Protein AF-A0A662UKN8-F1 (afdb_monomer)

Sequence (247 aa):
MITLLTDTYYLLRLPEFFEKLEKKIISRGYSPRNIELVITESQLMKIEQVFIVNIRKILERVNQRLQMSREKIKITELIKILKDEALTIFLIALHIYLGVSADEILRIISKDKKKSRKKISRQDLKTLAGNLQRNLGEVLYKKESDRIGSTRLRAKIRRFLEDLLKRKEIILSVRRVDVRDEEVKKLSSKFWKERCKKECNKRPDSEDIKLALQFSRIMVQSKKIEILIQEREKECLTCIITYCKTF

Solvent-accessible surface area (backbone atoms only — not comparable to full-atom values): 13934 Å² total; per-residue (Å²): 114,35,41,34,39,54,46,61,67,40,73,38,19,48,53,59,34,53,54,50,48,47,58,62,34,54,76,70,71,50,60,47,73,40,32,34,41,42,42,41,55,67,45,47,51,48,54,44,51,52,38,68,70,43,47,64,61,51,50,52,57,52,49,56,54,49,64,78,35,96,58,66,46,41,51,73,60,59,46,77,72,38,55,58,50,61,34,36,46,48,52,52,47,40,32,76,65,67,66,48,50,48,70,57,54,46,42,63,53,43,90,54,83,77,63,66,85,56,55,51,40,73,66,55,50,52,50,38,51,52,51,43,54,66,63,58,68,69,65,80,78,70,93,71,81,99,66,92,70,82,46,76,66,43,53,50,53,50,49,52,52,40,51,47,32,47,77,57,40,27,42,71,42,79,39,85,76,93,69,58,70,68,59,42,53,54,47,34,55,47,45,24,73,78,42,22,55,81,67,38,68,39,76,52,51,72,58,44,46,54,49,34,53,45,51,46,57,50,51,78,75,44,98,42,75,48,80,51,61,76,93,47,89,60,36,38,50,54,53,48,40,55,57,55,72,78,110

Foldseek 3Di:
DAEEEEALVCLLQVLVVVVVCCVPAVVVVHQLLPYEYEDEPVSLVVLVVLLLVCVVVLLVVVLVVLVVPVDFAFLLVSLVVDDRNSNSSVLLLCCLQVVDALVLVVCSSPPDPPGRPDTHHPVNSVSSVVSCCVQSVPPDPDPDDDDPDQDPSSVSSVVSVQRNSVVSSYHYHYDYQDDDVVNLVVVLVVLCVPWLCPFAVDRDDSVLSSSLVVLLVVVVVDPHYDYHYPPDSRDSSVRSNVVSVVD

Mean predicted aligned error: 8.94 Å

Radius of gyration: 19.36 Å; Cα contacts (8 Å, |Δi|>4): 298; chains: 1; bounding box: 48×40×54 Å

Structure (mmCIF, N/CA/C/O backbone):
data_AF-A0A662UKN8-F1
#
_entry.id   AF-A0A662UKN8-F1
#
loop_
_atom_site.group_PDB
_atom_site.id
_atom_site.type_symbol
_atom_site.label_atom_id
_atom_site.label_alt_id
_atom_site.label_comp_id
_atom_site.label_asym_id
_atom_site.label_entity_id
_atom_site.label_seq_id
_atom_site.pdbx_PDB_ins_code
_atom_site.Cartn_x
_atom_site.Cartn_y
_atom_site.Cartn_z
_atom_site.occupancy
_atom_site.B_iso_or_equiv
_atom_site.auth_seq_id
_atom_site.auth_comp_id
_atom_site.auth_asym_id
_atom_site.auth_atom_id
_atom_site.pdbx_PDB_model_num
ATOM 1 N N . MET A 1 1 ? -6.639 1.015 -22.046 1.00 79.75 1 MET A N 1
ATOM 2 C CA . MET A 1 1 ? -6.257 0.785 -20.640 1.00 79.75 1 MET A CA 1
ATOM 3 C C . MET A 1 1 ? -4.872 1.370 -20.408 1.00 79.75 1 MET A C 1
ATOM 5 O O . MET A 1 1 ? -4.070 1.348 -21.336 1.00 79.75 1 MET A O 1
ATOM 9 N N . ILE A 1 2 ? -4.629 1.950 -19.240 1.00 85.31 2 ILE A N 1
ATOM 10 C CA . ILE A 1 2 ? -3.343 2.505 -18.809 1.00 85.31 2 ILE A CA 1
ATOM 11 C C . ILE A 1 2 ? -2.871 1.654 -17.654 1.00 85.31 2 ILE A C 1
ATOM 13 O O . ILE A 1 2 ? -3.626 1.428 -16.708 1.00 85.31 2 ILE A O 1
ATOM 17 N N . THR A 1 3 ? -1.632 1.198 -17.737 1.00 86.25 3 THR A N 1
ATOM 18 C CA . THR A 1 3 ? -1.033 0.432 -16.654 1.00 86.25 3 THR A CA 1
ATOM 19 C C . THR A 1 3 ? -0.309 1.390 -15.725 1.00 86.25 3 THR A C 1
ATOM 21 O O . THR A 1 3 ? 0.588 2.124 -16.138 1.00 86.25 3 THR A O 1
ATOM 24 N N . LEU A 1 4 ? -0.718 1.398 -14.467 1.00 86.62 4 LEU A N 1
ATOM 25 C CA . LEU A 1 4 ? -0.112 2.175 -13.409 1.00 86.62 4 LEU A CA 1
ATOM 26 C C . LEU A 1 4 ? 0.770 1.255 -12.574 1.00 86.62 4 LEU A C 1
ATOM 28 O O . LEU A 1 4 ? 0.304 0.262 -12.020 1.00 86.62 4 LEU A O 1
ATOM 32 N N . LEU A 1 5 ? 2.044 1.596 -12.476 1.00 84.94 5 LEU A N 1
ATOM 33 C CA . LEU A 1 5 ? 3.011 0.875 -11.660 1.00 84.94 5 LEU A CA 1
ATOM 34 C C . LEU A 1 5 ? 3.300 1.695 -10.413 1.00 84.94 5 LEU A C 1
ATOM 36 O O . LEU A 1 5 ? 3.501 2.903 -10.519 1.00 84.94 5 LEU A O 1
ATOM 40 N N . THR A 1 6 ? 3.319 1.069 -9.238 1.00 84.44 6 THR A N 1
ATOM 41 C CA . THR A 1 6 ? 3.610 1.779 -7.988 1.00 84.44 6 THR A CA 1
ATOM 42 C C . THR A 1 6 ? 4.587 1.020 -7.111 1.00 84.44 6 THR A C 1
ATOM 44 O O . THR A 1 6 ? 4.626 -0.206 -7.165 1.00 84.44 6 THR A O 1
ATOM 47 N N . ASP A 1 7 ? 5.389 1.734 -6.324 1.00 82.69 7 ASP A N 1
ATOM 48 C CA . ASP A 1 7 ? 6.246 1.129 -5.307 1.00 82.69 7 ASP A CA 1
ATOM 49 C C . ASP A 1 7 ? 5.473 0.790 -4.019 1.00 82.69 7 ASP A C 1
ATOM 51 O O . ASP A 1 7 ? 4.312 1.153 -3.815 1.00 82.69 7 ASP A O 1
ATOM 55 N N . THR A 1 8 ? 6.127 0.054 -3.118 1.00 84.00 8 THR A N 1
ATOM 56 C CA . THR A 1 8 ? 5.531 -0.312 -1.825 1.00 84.00 8 THR A CA 1
ATOM 57 C C . THR A 1 8 ? 5.304 0.910 -0.922 1.00 84.00 8 THR A C 1
ATOM 59 O O . THR A 1 8 ? 4.450 0.869 -0.036 1.00 84.00 8 THR A O 1
ATOM 62 N N . TYR A 1 9 ? 6.035 2.008 -1.142 1.00 84.81 9 TYR A N 1
ATOM 63 C CA . TYR A 1 9 ? 5.958 3.213 -0.319 1.00 84.81 9 TYR A CA 1
ATOM 64 C C . TYR A 1 9 ? 4.567 3.850 -0.373 1.00 84.81 9 TYR A C 1
ATOM 66 O O . TYR A 1 9 ? 3.967 4.087 0.680 1.00 84.81 9 TYR A O 1
ATOM 74 N N . TYR A 1 10 ? 4.008 4.066 -1.568 1.00 86.56 10 TYR A N 1
ATOM 75 C CA . TYR A 1 10 ? 2.665 4.649 -1.669 1.00 86.56 10 TYR A CA 1
ATOM 76 C C . TYR A 1 10 ? 1.565 3.695 -1.216 1.00 86.56 10 TYR A C 1
ATOM 78 O O . TYR A 1 10 ? 0.591 4.137 -0.609 1.00 86.56 10 TYR A O 1
ATOM 86 N N . LEU A 1 11 ? 1.722 2.387 -1.427 1.00 87.94 11 LEU A N 1
ATOM 87 C CA . LEU A 1 11 ? 0.756 1.403 -0.921 1.00 87.94 11 LEU A CA 1
ATOM 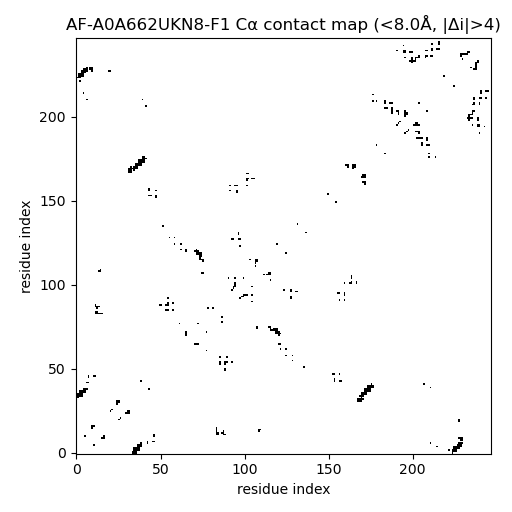88 C C . LEU A 1 11 ? 0.685 1.399 0.612 1.00 87.94 11 LEU A C 1
ATOM 90 O O . LEU A 1 11 ? -0.371 1.129 1.180 1.00 87.94 11 LEU A O 1
ATOM 94 N N . LEU A 1 12 ? 1.787 1.746 1.281 1.00 89.50 12 LEU A N 1
ATOM 95 C CA . LEU A 1 12 ? 1.840 1.965 2.727 1.00 89.50 12 LEU A CA 1
ATOM 96 C C . LEU A 1 12 ? 1.367 3.366 3.144 1.00 89.50 12 LEU A C 1
ATOM 98 O O . LEU A 1 12 ? 1.213 3.628 4.333 1.00 89.50 12 LEU A O 1
ATOM 102 N N . ARG A 1 13 ? 1.107 4.275 2.203 1.00 88.88 13 ARG A N 1
ATOM 103 C CA . ARG A 1 13 ? 0.693 5.665 2.442 1.00 88.88 13 ARG A CA 1
ATOM 104 C C . ARG A 1 13 ? -0.499 6.015 1.564 1.00 88.88 13 ARG A C 1
ATOM 106 O O . ARG A 1 13 ? -0.434 6.911 0.726 1.00 88.88 13 ARG A O 1
ATOM 113 N N . LEU A 1 14 ? -1.611 5.315 1.779 1.00 88.06 14 LEU A N 1
ATOM 114 C CA . LEU A 1 14 ? -2.801 5.430 0.933 1.00 88.06 14 LEU A CA 1
ATOM 115 C C . LEU A 1 14 ? -3.298 6.870 0.701 1.00 88.06 14 LEU A C 1
ATOM 117 O O . LEU A 1 14 ? -3.657 7.167 -0.436 1.00 88.06 14 LEU A O 1
ATOM 121 N N . PRO A 1 15 ? -3.311 7.790 1.690 1.00 85.75 15 PRO A N 1
ATOM 122 C CA . PRO A 1 15 ? -3.700 9.175 1.420 1.00 85.75 15 PRO A CA 1
ATOM 123 C C . PRO A 1 15 ? -2.812 9.846 0.363 1.00 85.75 15 PRO A C 1
ATOM 125 O O . PRO A 1 15 ? -3.317 10.500 -0.547 1.00 85.75 15 PRO A O 1
ATOM 128 N N . GLU A 1 16 ? -1.496 9.643 0.454 1.00 86.81 16 GLU A N 1
ATOM 129 C CA . GLU A 1 16 ? -0.522 10.178 -0.500 1.00 86.81 16 GLU A CA 1
ATOM 130 C C . GLU A 1 16 ? -0.651 9.494 -1.864 1.00 86.81 16 GLU A C 1
ATOM 132 O O . GLU A 1 16 ? -0.631 10.166 -2.896 1.00 86.81 16 GLU A O 1
ATOM 137 N N . PHE A 1 17 ? -0.857 8.173 -1.872 1.00 89.12 17 PHE A N 1
ATOM 138 C CA . PHE A 1 17 ? -1.143 7.410 -3.085 1.00 89.12 17 PHE A CA 1
ATOM 139 C C . PHE A 1 17 ? -2.336 7.991 -3.846 1.00 89.12 17 PHE A C 1
ATOM 141 O O . PHE A 1 17 ? -2.199 8.321 -5.021 1.00 89.12 17 PHE A O 1
ATOM 148 N N . PHE A 1 18 ? -3.489 8.154 -3.187 1.00 87.00 18 PHE A N 1
ATOM 149 C CA . PHE A 1 18 ? -4.694 8.669 -3.839 1.00 87.00 18 PHE A CA 1
ATOM 150 C C . PHE A 1 18 ? -4.529 10.124 -4.284 1.00 87.00 18 PHE A C 1
ATOM 152 O O . PHE A 1 18 ? -4.969 10.465 -5.378 1.00 87.00 18 PHE A O 1
ATOM 159 N N . GLU A 1 19 ? -3.835 10.961 -3.509 1.00 86.31 19 GLU A N 1
ATOM 160 C CA . GLU A 1 19 ? -3.538 12.336 -3.927 1.00 86.31 19 GLU A CA 1
ATOM 161 C C . GLU A 1 19 ? -2.667 12.366 -5.197 1.00 86.31 19 GLU A C 1
ATOM 163 O O . GLU A 1 19 ? -2.952 13.116 -6.135 1.00 86.31 19 GLU A O 1
ATOM 168 N N . LYS A 1 20 ? -1.621 11.533 -5.270 1.00 86.06 20 LYS A N 1
ATOM 169 C CA . LYS A 1 20 ? -0.767 11.446 -6.465 1.00 86.06 20 LYS A CA 1
ATOM 170 C C . LYS A 1 20 ? -1.474 10.818 -7.655 1.00 86.06 20 LYS A 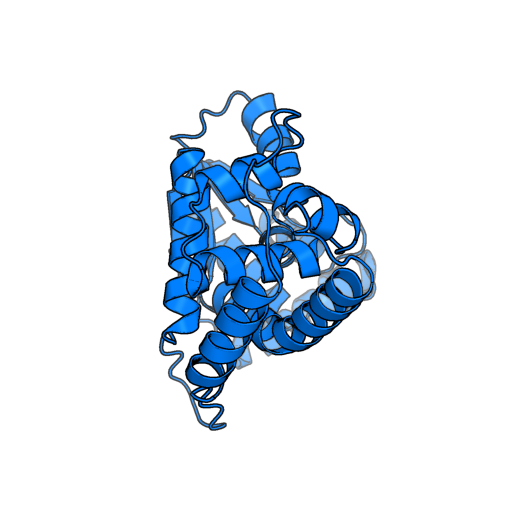C 1
ATOM 172 O O . LYS A 1 20 ? -1.271 11.266 -8.782 1.00 86.06 20 LYS A O 1
ATOM 177 N N . LEU A 1 21 ? -2.291 9.803 -7.410 1.00 85.44 21 LEU A N 1
ATOM 178 C CA . LEU A 1 21 ? -3.123 9.153 -8.410 1.00 85.44 21 LEU A CA 1
ATOM 179 C C . LEU A 1 21 ? -4.050 10.174 -9.072 1.00 85.44 21 LEU A C 1
ATOM 181 O O . LEU A 1 21 ? -4.018 10.326 -10.291 1.00 85.44 21 LEU A O 1
ATOM 185 N N . GLU A 1 22 ? -4.803 10.932 -8.271 1.00 82.12 22 GLU A N 1
ATOM 186 C CA . GLU A 1 22 ? -5.697 11.987 -8.757 1.00 82.12 22 GLU A CA 1
ATOM 187 C C . GLU A 1 22 ? -4.910 13.045 -9.545 1.00 82.12 22 GLU A C 1
ATOM 189 O O . GLU A 1 22 ? -5.264 13.353 -10.685 1.00 82.12 22 GLU A O 1
ATOM 194 N N . LYS A 1 23 ? -3.770 13.514 -9.016 1.00 82.12 23 LYS A N 1
ATOM 195 C CA . LYS A 1 23 ? -2.913 14.481 -9.718 1.00 82.12 23 LYS A CA 1
ATOM 196 C C . LYS A 1 23 ? -2.351 13.965 -11.037 1.00 82.12 23 LYS A C 1
ATOM 198 O O . LYS A 1 23 ? -2.313 14.746 -11.977 1.00 82.12 23 LYS A O 1
ATOM 203 N N . LYS A 1 24 ? -1.889 12.715 -11.149 1.00 77.44 24 LYS A N 1
ATOM 204 C CA . LYS A 1 24 ? -1.276 12.213 -12.399 1.00 77.44 24 LYS A CA 1
ATOM 205 C C . LYS A 1 24 ? -2.295 11.798 -13.449 1.00 77.44 24 LYS A C 1
ATOM 207 O O . LYS A 1 24 ? -2.011 11.909 -14.635 1.00 77.44 24 LYS A O 1
ATOM 212 N N . ILE A 1 25 ? -3.446 11.290 -13.033 1.00 74.00 25 ILE A N 1
ATOM 213 C CA . ILE A 1 25 ? -4.374 10.611 -13.938 1.00 74.00 25 ILE A CA 1
ATOM 214 C C . ILE A 1 25 ? -5.527 11.522 -14.333 1.00 74.00 25 ILE A C 1
ATOM 216 O O . ILE A 1 25 ? -5.828 11.636 -15.521 1.00 74.00 25 ILE A O 1
ATOM 220 N N . ILE A 1 26 ? -6.138 12.208 -13.363 1.00 66.38 26 ILE A N 1
ATOM 221 C CA . ILE A 1 26 ? -7.286 13.080 -13.631 1.00 66.38 26 ILE A CA 1
ATOM 222 C C . ILE A 1 26 ? -6.824 14.330 -14.382 1.00 66.38 26 ILE A C 1
ATOM 224 O O . ILE A 1 26 ? -7.460 14.719 -15.356 1.00 66.38 26 ILE A O 1
ATOM 228 N N . SER A 1 27 ? -5.671 14.906 -14.018 1.00 69.56 27 SER A N 1
ATOM 229 C CA . SER A 1 27 ? -5.114 16.062 -14.747 1.00 69.56 27 SER A CA 1
ATOM 230 C C . SER A 1 27 ? -4.748 15.749 -16.203 1.00 69.56 27 SER A C 1
ATOM 232 O O . SER A 1 27 ? -4.750 16.645 -17.040 1.00 69.56 27 SER A O 1
ATOM 234 N N . ARG A 1 28 ? -4.466 14.477 -16.518 1.00 73.94 28 ARG A N 1
ATOM 235 C CA . ARG A 1 28 ? -4.157 13.996 -17.873 1.00 73.94 28 ARG A CA 1
ATOM 236 C C . ARG A 1 28 ? -5.398 13.529 -18.646 1.00 73.94 28 ARG A C 1
ATOM 238 O O . ARG A 1 28 ? -5.260 13.010 -19.749 1.00 73.94 28 ARG A O 1
ATOM 245 N N . GLY A 1 29 ? -6.599 13.698 -18.083 1.00 77.69 29 GLY A N 1
ATOM 246 C CA . GLY A 1 29 ? -7.870 13.361 -18.734 1.00 77.69 29 GLY A CA 1
ATOM 247 C C . GLY A 1 29 ? -8.169 11.861 -18.807 1.00 77.69 29 GLY A C 1
ATOM 248 O O . GLY A 1 29 ? -9.037 11.434 -19.570 1.00 77.69 29 GLY A O 1
ATOM 249 N N . TYR A 1 30 ? -7.463 11.033 -18.036 1.00 82.25 30 TYR A N 1
ATOM 250 C CA . TYR A 1 30 ? -7.694 9.596 -18.031 1.00 82.25 30 TYR A CA 1
ATOM 251 C C . TYR A 1 30 ? -8.870 9.223 -17.127 1.00 82.25 30 TYR A C 1
ATOM 253 O O . TYR A 1 30 ? -8.953 9.628 -15.970 1.00 82.25 30 TYR A O 1
ATOM 261 N N . SER A 1 31 ? -9.780 8.405 -17.656 1.00 83.94 31 SER A N 1
ATOM 262 C CA . SER A 1 31 ? -10.923 7.893 -16.898 1.00 83.94 31 SER A CA 1
ATOM 263 C C . SER A 1 31 ? -10.485 6.787 -15.920 1.00 83.94 31 SER A C 1
ATOM 265 O O . SER A 1 31 ? -9.785 5.869 -16.361 1.00 83.94 31 SER A O 1
ATOM 267 N N . PRO A 1 32 ? -10.915 6.815 -14.640 1.00 83.19 32 PRO A N 1
ATOM 268 C CA . PRO A 1 32 ? -10.509 5.835 -13.633 1.00 83.19 32 PRO A CA 1
ATOM 269 C C . PRO A 1 32 ? -10.725 4.367 -14.014 1.00 83.19 32 PRO A C 1
ATOM 271 O O . PRO A 1 32 ? -9.810 3.557 -13.880 1.00 83.19 32 PRO A O 1
ATOM 274 N N . ARG A 1 33 ? -11.871 4.064 -14.640 1.00 86.94 33 ARG A N 1
ATOM 275 C CA . ARG A 1 33 ? -12.222 2.740 -15.195 1.00 86.94 33 ARG A CA 1
ATOM 276 C C . ARG A 1 33 ? -11.232 2.164 -16.210 1.00 86.94 33 ARG A C 1
ATOM 278 O O . ARG A 1 33 ? -11.276 0.978 -16.511 1.00 86.94 33 ARG A O 1
ATOM 285 N N . ASN A 1 34 ? -10.362 3.001 -16.775 1.00 87.38 34 ASN A N 1
ATOM 286 C CA . ASN A 1 34 ? -9.357 2.594 -17.753 1.00 87.38 34 ASN A CA 1
ATOM 287 C C . ASN A 1 34 ? -7.976 2.362 -17.128 1.00 87.38 34 ASN A C 1
ATOM 289 O O . ASN A 1 34 ? -7.013 2.210 -17.883 1.00 87.38 34 ASN A O 1
ATOM 293 N N . ILE A 1 35 ? -7.858 2.360 -15.799 1.00 88.62 35 ILE A N 1
ATOM 294 C CA . ILE A 1 35 ? -6.590 2.211 -15.084 1.00 88.62 35 ILE A CA 1
ATOM 295 C C . ILE A 1 35 ? -6.497 0.811 -14.494 1.00 88.62 35 ILE A C 1
ATOM 297 O O . ILE A 1 35 ? -7.367 0.366 -13.746 1.00 88.62 35 ILE A O 1
ATOM 301 N N . GLU A 1 36 ? -5.380 0.157 -14.779 1.00 90.25 36 GLU A N 1
ATOM 302 C CA . GLU A 1 36 ? -4.945 -1.059 -14.109 1.00 90.25 36 GLU A CA 1
ATOM 303 C C . GLU A 1 36 ? -3.750 -0.709 -13.221 1.00 90.25 36 GLU A C 1
ATOM 305 O O . GLU A 1 36 ? -2.667 -0.421 -13.730 1.00 90.25 36 GLU A O 1
ATOM 310 N N . LEU A 1 37 ? -3.923 -0.728 -11.900 1.00 90.69 37 LEU A N 1
ATOM 311 C CA . LEU A 1 37 ? -2.801 -0.703 -10.971 1.00 90.69 37 LEU A CA 1
ATOM 312 C C . LEU A 1 37 ? -2.182 -2.098 -10.906 1.00 90.69 37 LEU A C 1
ATOM 314 O O . LEU A 1 37 ? -2.834 -3.050 -10.479 1.00 90.69 37 LEU A O 1
ATOM 318 N N . VAL A 1 38 ? -0.910 -2.213 -11.275 1.00 87.31 38 VAL A N 1
ATOM 319 C CA . VAL A 1 38 ? -0.163 -3.467 -11.185 1.00 87.31 38 VAL A CA 1
ATOM 320 C C . VAL A 1 38 ? 0.827 -3.409 -10.026 1.00 87.31 38 VAL A C 1
ATOM 322 O O . VAL A 1 38 ? 1.642 -2.491 -9.942 1.00 87.31 38 VAL A O 1
ATOM 325 N N . ILE A 1 39 ? 0.775 -4.424 -9.161 1.00 86.44 39 ILE A N 1
ATOM 326 C CA . ILE A 1 39 ? 1.714 -4.638 -8.048 1.00 86.44 39 ILE A CA 1
ATOM 327 C C . ILE A 1 39 ? 2.264 -6.069 -8.086 1.00 86.44 39 ILE A C 1
ATOM 329 O O . ILE A 1 39 ? 1.723 -6.932 -8.785 1.00 86.44 39 ILE A O 1
ATOM 333 N N . THR A 1 40 ? 3.314 -6.358 -7.320 1.00 81.81 40 THR A N 1
ATOM 334 C CA . THR A 1 40 ? 3.832 -7.726 -7.165 1.00 81.81 40 THR A CA 1
ATOM 335 C C . THR A 1 40 ? 3.319 -8.446 -5.929 1.00 81.81 40 THR A C 1
ATOM 337 O O . THR A 1 40 ? 2.969 -7.845 -4.911 1.00 81.81 40 THR A O 1
ATOM 340 N N . GLU A 1 41 ? 3.423 -9.774 -5.969 1.00 80.12 41 GLU A N 1
ATOM 341 C CA . GLU A 1 41 ? 3.357 -10.610 -4.764 1.00 80.12 41 GLU A CA 1
ATOM 342 C C . GLU A 1 41 ? 4.416 -10.223 -3.710 1.00 80.12 41 GLU A C 1
ATOM 344 O O . GLU A 1 41 ? 4.137 -10.273 -2.512 1.00 80.12 41 GLU A O 1
ATOM 349 N N . SER A 1 42 ? 5.617 -9.787 -4.118 1.00 78.25 42 SER A N 1
ATOM 350 C CA . SER A 1 42 ? 6.657 -9.355 -3.171 1.00 78.25 42 SER A CA 1
ATOM 351 C C . SER A 1 42 ? 6.300 -8.048 -2.454 1.00 78.25 42 SER A C 1
ATOM 353 O O . SER A 1 42 ? 6.584 -7.917 -1.265 1.00 78.25 42 SER A O 1
ATOM 355 N N . GLN A 1 43 ? 5.620 -7.116 -3.126 1.00 84.56 43 GLN A N 1
ATOM 356 C CA . GLN A 1 43 ? 5.109 -5.887 -2.516 1.00 84.56 43 GLN A CA 1
ATOM 357 C C . GLN A 1 43 ? 4.014 -6.204 -1.499 1.00 84.56 43 GLN A C 1
ATOM 359 O O . GLN A 1 43 ? 4.046 -5.680 -0.387 1.00 84.56 43 GLN A O 1
ATOM 364 N N . LEU A 1 44 ? 3.091 -7.120 -1.822 1.00 87.44 44 LEU A N 1
ATOM 365 C CA . LEU A 1 44 ? 2.088 -7.591 -0.860 1.00 87.44 44 LEU A CA 1
ATOM 366 C C . LEU A 1 44 ? 2.726 -8.254 0.364 1.00 87.44 44 LEU A C 1
ATOM 368 O O . LEU A 1 44 ? 2.298 -8.000 1.490 1.00 87.44 44 LEU A O 1
ATOM 372 N N . MET A 1 45 ? 3.759 -9.073 0.160 1.00 83.50 45 MET A N 1
ATOM 373 C CA . MET A 1 45 ? 4.510 -9.693 1.252 1.00 83.50 45 MET A CA 1
ATOM 374 C C . MET A 1 45 ? 5.194 -8.645 2.140 1.00 83.50 45 MET A C 1
ATOM 376 O O . MET A 1 45 ? 5.174 -8.771 3.363 1.00 83.50 45 MET A O 1
ATOM 380 N N . LYS A 1 46 ? 5.751 -7.578 1.562 1.00 84.56 46 LYS A N 1
ATOM 381 C CA . LYS A 1 46 ? 6.338 -6.483 2.345 1.00 84.56 46 LYS A CA 1
ATOM 382 C C . LYS A 1 46 ? 5.286 -5.701 3.125 1.00 84.56 46 LYS A C 1
ATOM 384 O O . LYS A 1 46 ? 5.503 -5.417 4.300 1.00 84.56 46 LYS A O 1
ATOM 389 N N . ILE A 1 47 ? 4.136 -5.395 2.522 1.00 89.38 47 ILE A N 1
ATOM 390 C CA . ILE A 1 47 ? 3.019 -4.747 3.231 1.00 89.38 47 ILE A CA 1
ATOM 391 C C . ILE A 1 47 ? 2.569 -5.616 4.410 1.00 89.38 47 ILE A C 1
ATOM 393 O O . ILE A 1 47 ? 2.372 -5.107 5.511 1.00 89.38 47 ILE A O 1
ATOM 397 N N . GLU A 1 48 ? 2.461 -6.928 4.204 1.00 88.62 48 GLU A N 1
ATOM 398 C CA . GLU A 1 48 ? 2.169 -7.893 5.262 1.00 88.62 48 GLU A CA 1
ATOM 399 C C . GLU A 1 48 ? 3.219 -7.858 6.386 1.00 88.62 48 GLU A C 1
ATOM 401 O O . GLU A 1 48 ? 2.856 -7.763 7.558 1.00 88.62 48 GLU A O 1
ATOM 406 N N . GLN A 1 49 ? 4.512 -7.889 6.059 1.00 85.44 49 GLN A N 1
ATOM 407 C CA . GLN A 1 49 ? 5.592 -7.813 7.050 1.00 85.44 49 GLN A CA 1
ATOM 408 C C . GLN A 1 49 ? 5.524 -6.520 7.871 1.00 85.44 49 GLN A C 1
ATOM 410 O O . GLN A 1 49 ? 5.557 -6.563 9.103 1.00 85.44 49 GLN A O 1
ATOM 415 N N . VAL A 1 50 ? 5.368 -5.375 7.200 1.00 87.88 50 VAL A N 1
ATOM 416 C CA . VAL A 1 50 ? 5.227 -4.061 7.845 1.00 87.88 50 VAL A CA 1
ATOM 417 C C . VAL A 1 50 ? 3.991 -4.032 8.744 1.00 87.88 50 VAL A C 1
ATOM 419 O O . VAL A 1 50 ? 4.065 -3.551 9.877 1.00 87.88 50 VAL A O 1
ATOM 422 N N . PHE A 1 51 ? 2.871 -4.601 8.288 1.00 90.31 51 PHE A N 1
ATOM 423 C CA . PHE A 1 51 ? 1.658 -4.737 9.089 1.00 90.31 51 PHE A CA 1
ATOM 424 C C . PHE A 1 51 ? 1.928 -5.506 10.386 1.00 90.31 51 PHE A C 1
ATOM 426 O O . PHE A 1 51 ? 1.629 -4.998 11.467 1.00 90.31 51 PHE A O 1
ATOM 433 N N . ILE A 1 52 ? 2.524 -6.700 10.294 1.00 84.31 52 ILE A N 1
ATOM 434 C CA . ILE A 1 52 ? 2.800 -7.572 11.447 1.00 84.31 52 ILE A CA 1
ATOM 435 C C . ILE A 1 52 ? 3.677 -6.851 12.479 1.00 84.31 52 ILE A C 1
ATOM 437 O O . ILE A 1 52 ? 3.372 -6.873 13.674 1.00 84.31 52 ILE A O 1
ATOM 441 N N . VAL A 1 53 ? 4.743 -6.189 12.020 1.00 84.88 53 VAL A N 1
ATOM 442 C CA . VAL A 1 53 ? 5.718 -5.510 12.889 1.00 84.88 53 VAL A CA 1
ATOM 443 C C . VAL A 1 53 ? 5.108 -4.292 13.585 1.00 84.88 53 VAL A C 1
ATOM 445 O O . VAL A 1 53 ? 5.358 -4.064 14.773 1.00 84.88 53 VAL A O 1
ATOM 448 N N . ASN A 1 54 ? 4.303 -3.503 12.871 1.00 86.31 54 ASN A N 1
ATOM 449 C CA . ASN A 1 54 ? 3.857 -2.202 13.366 1.00 86.31 54 ASN A CA 1
ATOM 450 C C . ASN A 1 54 ? 2.508 -2.239 14.087 1.00 86.31 54 ASN A C 1
ATOM 452 O O . ASN A 1 54 ? 2.283 -1.412 14.974 1.00 86.31 54 ASN A O 1
ATOM 456 N N . ILE A 1 55 ? 1.612 -3.180 13.763 1.00 86.88 55 ILE A N 1
ATOM 457 C CA . ILE A 1 55 ? 0.227 -3.113 14.248 1.00 86.88 55 ILE A CA 1
ATOM 458 C C . ILE A 1 55 ? 0.130 -3.155 15.775 1.00 86.88 55 ILE A C 1
ATOM 460 O O . ILE A 1 55 ? -0.638 -2.388 16.348 1.00 86.88 55 ILE A O 1
ATOM 464 N N . ARG A 1 56 ? 0.962 -3.950 16.464 1.00 82.12 56 ARG A N 1
ATOM 465 C CA . ARG A 1 56 ? 0.964 -4.009 17.940 1.00 82.12 56 ARG A CA 1
ATOM 466 C C . ARG A 1 56 ? 1.307 -2.655 18.572 1.00 82.12 56 ARG A C 1
ATOM 468 O O . ARG A 1 56 ? 0.567 -2.180 19.428 1.00 82.12 56 ARG A O 1
ATOM 475 N N . LYS A 1 57 ? 2.372 -2.002 18.090 1.00 85.38 57 LYS A N 1
ATOM 476 C CA . LYS A 1 57 ? 2.802 -0.672 18.560 1.00 85.38 57 LYS A CA 1
ATOM 477 C C . LYS A 1 57 ? 1.743 0.396 18.280 1.00 85.38 57 LYS A C 1
ATOM 479 O O . LYS A 1 57 ? 1.510 1.284 19.096 1.00 85.38 57 LYS A O 1
ATOM 484 N N . ILE A 1 58 ? 1.083 0.304 17.124 1.00 86.06 58 ILE A N 1
ATOM 485 C CA . ILE A 1 58 ? -0.004 1.215 16.754 1.00 86.06 58 ILE A CA 1
ATOM 486 C C . ILE A 1 58 ? -1.173 1.059 17.729 1.00 86.06 58 ILE A C 1
ATOM 488 O O . ILE A 1 58 ? -1.661 2.062 18.244 1.00 86.06 58 ILE A O 1
ATOM 492 N N . LEU A 1 59 ? -1.592 -0.172 18.035 1.00 83.44 59 LEU A N 1
ATOM 493 C CA . LEU A 1 59 ? -2.687 -0.410 18.976 1.00 83.44 59 LEU A CA 1
ATOM 494 C C . LEU A 1 59 ? -2.405 0.105 20.372 1.00 83.44 59 LEU A C 1
ATOM 496 O O . LEU A 1 59 ? -3.288 0.710 20.973 1.00 83.44 59 LEU A O 1
ATOM 500 N N . GLU A 1 60 ? -1.195 -0.106 20.875 1.00 83.38 60 GLU A N 1
ATOM 501 C CA . GLU A 1 60 ? -0.793 0.402 22.182 1.00 83.38 60 GLU A CA 1
ATOM 502 C C . GLU A 1 60 ? -0.912 1.930 22.235 1.00 83.38 60 GLU A C 1
ATOM 504 O O . GLU A 1 60 ? -1.558 2.479 23.131 1.00 83.38 60 GLU A O 1
ATOM 509 N N . ARG A 1 61 ? -0.40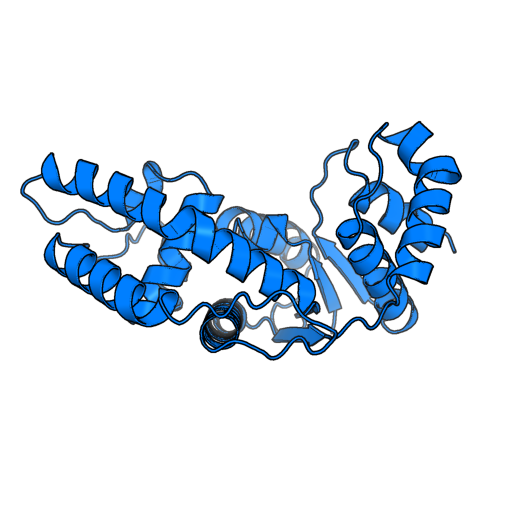3 2.618 21.207 1.00 84.56 61 ARG A N 1
ATOM 510 C CA . ARG A 1 61 ? -0.490 4.078 21.094 1.00 84.56 61 ARG A CA 1
ATOM 511 C C . ARG A 1 61 ? -1.935 4.581 21.011 1.00 84.56 61 ARG A C 1
ATOM 513 O O . ARG A 1 61 ? -2.269 5.603 21.614 1.00 84.56 61 ARG A O 1
ATOM 520 N N . VAL A 1 62 ? -2.801 3.886 20.271 1.00 81.44 62 VAL A N 1
ATOM 521 C CA . VAL A 1 62 ? -4.233 4.227 20.180 1.00 81.44 62 VAL A CA 1
ATOM 522 C C . VAL A 1 62 ? -4.934 3.955 21.520 1.00 81.44 62 VAL A C 1
ATOM 524 O O . VAL A 1 62 ? -5.743 4.772 21.963 1.00 81.44 62 VAL A O 1
ATOM 527 N N . ASN A 1 63 ? -4.590 2.865 22.208 1.00 79.94 63 ASN A N 1
ATOM 528 C CA . ASN A 1 63 ? -5.151 2.512 23.511 1.00 79.94 63 ASN A CA 1
ATOM 529 C C . ASN A 1 63 ? -4.779 3.532 24.597 1.00 79.94 63 ASN A C 1
ATOM 531 O O . ASN A 1 63 ? -5.659 3.974 25.329 1.00 79.94 63 ASN A O 1
ATOM 535 N N . GLN A 1 64 ? -3.523 3.986 24.655 1.00 81.19 64 GLN A N 1
ATOM 536 C CA . GLN A 1 64 ? -3.091 5.053 25.571 1.00 81.19 64 GLN A CA 1
ATOM 537 C C . GLN A 1 64 ? -3.917 6.337 25.376 1.00 81.19 64 GLN A C 1
ATOM 539 O O . GLN A 1 64 ? -4.384 6.947 26.338 1.00 81.19 64 GLN A O 1
ATOM 544 N N . ARG A 1 65 ? -4.185 6.725 24.122 1.00 74.31 65 ARG A N 1
ATOM 545 C CA . ARG A 1 65 ? -5.039 7.886 23.814 1.00 74.31 65 ARG A CA 1
ATOM 546 C C . ARG A 1 65 ? -6.488 7.684 24.257 1.00 74.31 65 ARG A C 1
ATOM 548 O O . ARG A 1 65 ? -7.081 8.605 24.814 1.00 74.31 65 ARG A O 1
ATOM 555 N N . LEU A 1 66 ? -7.036 6.485 24.063 1.00 71.75 66 LEU A N 1
ATOM 556 C CA . LEU A 1 66 ? -8.357 6.123 24.580 1.00 71.75 66 LEU A CA 1
ATOM 557 C C . LEU A 1 66 ? -8.399 5.983 26.098 1.00 71.75 66 LEU A C 1
ATOM 559 O O . LEU A 1 66 ? -9.488 6.024 26.646 1.00 71.75 66 LEU A O 1
ATOM 563 N N . GLN A 1 67 ? -7.288 5.778 26.803 1.00 71.00 67 GLN A N 1
ATOM 564 C CA . GLN A 1 67 ? -7.288 5.792 28.268 1.00 71.00 67 GLN A CA 1
ATOM 565 C C . GLN A 1 67 ? -7.431 7.218 28.804 1.00 71.00 67 GLN A C 1
ATOM 567 O O . GLN A 1 67 ? -8.205 7.434 29.736 1.00 71.00 67 GLN A O 1
ATOM 572 N N . MET A 1 68 ? -6.770 8.184 28.157 1.00 67.44 68 MET A N 1
ATOM 573 C CA . MET A 1 68 ? -6.861 9.603 28.515 1.00 67.44 68 MET A CA 1
ATOM 574 C C . MET A 1 68 ? -8.235 10.219 28.215 1.00 67.44 68 MET A C 1
ATOM 576 O O . MET A 1 68 ? -8.668 11.118 28.927 1.00 67.44 68 MET A O 1
ATOM 580 N N . SER A 1 69 ? -8.950 9.727 27.198 1.00 63.81 69 SER A N 1
ATOM 581 C CA . SER A 1 69 ? -10.338 10.121 26.930 1.00 63.81 69 SER A CA 1
ATOM 582 C C . SER A 1 69 ? -11.300 9.064 27.477 1.00 63.81 69 SER A C 1
ATOM 584 O O . SER A 1 69 ? -11.284 7.919 27.038 1.00 63.81 69 SER A O 1
ATOM 586 N N . ARG A 1 70 ? -12.165 9.395 28.444 1.00 63.53 70 ARG A N 1
ATOM 587 C CA . ARG A 1 70 ? -13.217 8.458 28.903 1.00 63.53 70 ARG A CA 1
ATOM 588 C C . ARG A 1 70 ? -14.295 8.206 27.831 1.00 63.53 70 ARG A C 1
ATOM 590 O O . ARG A 1 70 ? -15.129 7.323 28.012 1.00 63.53 70 ARG A O 1
ATOM 597 N N . GLU A 1 71 ? -14.256 8.922 26.707 1.00 67.75 71 GLU A N 1
ATOM 598 C CA . GLU A 1 71 ? -15.242 8.855 25.629 1.00 67.75 71 GLU A CA 1
ATOM 599 C C . GLU A 1 71 ? -14.759 8.069 24.396 1.00 67.75 71 GLU A C 1
ATOM 601 O O . GLU A 1 71 ? -13.567 7.852 24.171 1.00 67.75 71 GLU A O 1
ATOM 606 N N . LYS A 1 72 ? -15.711 7.639 23.554 1.00 78.00 72 LYS A N 1
ATOM 607 C CA . LYS A 1 72 ? -15.414 7.035 22.245 1.00 78.00 72 LYS A CA 1
ATOM 608 C C . LYS A 1 72 ? -14.757 8.087 21.341 1.00 78.00 72 LYS A C 1
ATOM 610 O O . LYS A 1 72 ? -15.373 9.117 21.067 1.00 78.00 72 LYS A O 1
ATOM 615 N N . ILE A 1 73 ? -13.573 7.797 20.804 1.00 72.25 73 ILE A N 1
ATOM 616 C CA . ILE A 1 73 ? -12.849 8.724 19.922 1.00 72.25 73 ILE A CA 1
ATOM 617 C C . ILE A 1 73 ? -13.309 8.507 18.477 1.00 72.25 73 ILE A C 1
ATOM 619 O O . ILE A 1 73 ? -13.469 7.368 18.023 1.00 72.25 73 ILE A O 1
ATOM 623 N N . LYS A 1 74 ? -13.540 9.589 17.727 1.00 74.88 74 LYS A N 1
ATOM 624 C CA . LYS A 1 74 ? -13.843 9.470 16.291 1.00 74.88 74 LYS A CA 1
ATOM 625 C C . LYS A 1 74 ? -12.630 8.902 15.568 1.00 74.88 74 LYS A C 1
ATOM 627 O O . LYS A 1 74 ? -11.508 9.327 15.832 1.00 74.88 74 LYS A O 1
ATOM 632 N N . ILE A 1 75 ? -12.841 8.013 14.595 1.00 68.44 75 ILE A N 1
ATOM 633 C CA . ILE A 1 75 ? -11.719 7.456 13.820 1.00 68.44 75 ILE A CA 1
ATOM 634 C C . ILE A 1 75 ? -10.879 8.596 13.233 1.00 68.44 75 ILE A C 1
ATOM 636 O O . ILE A 1 75 ? -9.670 8.625 13.406 1.00 68.44 75 ILE A O 1
ATOM 640 N N . THR A 1 76 ? -11.528 9.630 12.698 1.00 66.25 76 THR A N 1
ATOM 641 C CA . THR A 1 76 ? -10.872 10.833 12.162 1.00 66.25 76 THR A CA 1
ATOM 642 C C . THR A 1 76 ? -9.953 11.573 13.146 1.00 66.25 76 THR A C 1
ATOM 644 O O . THR A 1 76 ? -9.060 12.289 12.711 1.00 66.25 76 THR A O 1
ATOM 647 N N . GLU A 1 77 ? -10.164 11.458 14.460 1.00 71.75 77 GLU A N 1
ATOM 648 C CA . GLU A 1 77 ? -9.314 12.093 15.483 1.00 71.75 77 GLU A CA 1
ATOM 649 C C . GLU A 1 77 ? -8.079 11.250 15.805 1.00 71.75 77 GLU A C 1
ATOM 651 O O . GLU A 1 77 ? -6.989 11.803 15.933 1.00 71.75 77 GLU A O 1
ATOM 656 N N . LEU A 1 78 ? -8.214 9.920 15.841 1.00 67.75 78 LEU A N 1
ATOM 657 C CA . LEU A 1 78 ? -7.071 9.004 15.959 1.00 67.75 78 LEU A CA 1
ATOM 658 C C . LEU A 1 78 ? -6.110 9.160 14.777 1.00 67.75 78 LEU A C 1
ATOM 660 O O . LEU A 1 78 ? -4.895 9.109 14.933 1.00 67.75 78 LEU A O 1
ATOM 664 N N . ILE A 1 79 ? -6.665 9.429 13.603 1.00 65.19 79 ILE A N 1
ATOM 665 C CA . ILE A 1 79 ? -5.933 9.584 12.347 1.00 65.19 79 ILE A CA 1
ATOM 666 C C . ILE A 1 79 ? -5.020 10.804 12.340 1.00 65.19 79 ILE A C 1
ATOM 668 O O . ILE A 1 79 ? -3.907 10.710 11.844 1.00 65.19 79 ILE A O 1
ATOM 672 N N . LYS A 1 80 ? -5.422 11.915 12.967 1.00 66.50 80 LYS A N 1
ATOM 673 C CA . LYS A 1 80 ? -4.561 13.105 13.096 1.00 66.50 80 LYS A CA 1
ATOM 674 C C . LYS A 1 80 ? -3.285 12.844 13.904 1.00 66.50 80 LYS A C 1
ATOM 676 O O . LYS A 1 80 ? -2.355 13.640 13.860 1.00 66.50 80 LYS A O 1
ATOM 681 N N . ILE A 1 81 ? -3.259 11.761 14.680 1.00 70.69 81 ILE A N 1
ATOM 682 C CA . ILE A 1 81 ? -2.172 11.419 15.604 1.00 70.69 81 ILE A CA 1
ATOM 683 C C . ILE A 1 81 ? -1.221 10.388 14.976 1.00 70.69 81 ILE A C 1
ATOM 685 O O . ILE A 1 81 ? -0.043 10.300 15.349 1.00 70.69 81 ILE A O 1
ATOM 689 N N . LEU A 1 82 ? -1.725 9.592 14.032 1.00 77.75 82 LEU A N 1
ATOM 690 C CA . LEU A 1 82 ? -0.970 8.556 13.344 1.00 77.75 82 LEU A CA 1
ATOM 691 C C . LEU A 1 82 ? -0.288 9.154 12.106 1.00 77.75 82 LEU A C 1
ATOM 693 O O . LEU A 1 82 ? -0.913 9.844 11.313 1.00 77.75 82 LEU A O 1
ATOM 697 N N . LYS A 1 83 ? 1.012 8.881 11.939 1.00 81.31 83 LYS A N 1
ATOM 698 C CA . LYS A 1 83 ? 1.724 9.171 10.680 1.00 81.31 83 LYS A CA 1
ATOM 699 C C . LYS A 1 83 ? 1.126 8.317 9.549 1.00 81.31 83 LYS A C 1
ATOM 701 O O . LYS A 1 83 ? 0.592 7.251 9.843 1.00 81.31 83 LYS A O 1
ATOM 706 N N . ASP A 1 84 ? 1.285 8.717 8.286 1.00 82.12 84 ASP A N 1
ATOM 707 C CA . ASP A 1 84 ? 0.620 8.085 7.123 1.00 82.12 84 ASP A CA 1
ATOM 708 C C . ASP A 1 84 ? 0.785 6.561 7.031 1.00 82.12 84 ASP A C 1
ATOM 710 O O . ASP A 1 84 ? -0.167 5.841 6.736 1.00 82.12 84 ASP A O 1
ATOM 714 N N . GLU A 1 85 ? 1.979 6.048 7.332 1.00 82.12 85 GLU A N 1
ATOM 715 C CA . GLU A 1 85 ? 2.231 4.603 7.340 1.00 82.12 85 GLU A CA 1
ATOM 716 C C . GLU A 1 85 ? 1.449 3.896 8.450 1.00 82.12 85 GLU A C 1
ATOM 718 O O . GLU A 1 85 ? 0.714 2.938 8.211 1.00 82.12 85 GLU A O 1
ATOM 723 N N . ALA A 1 86 ? 1.548 4.417 9.674 1.00 86.00 86 ALA A N 1
ATOM 724 C CA . ALA A 1 86 ? 0.812 3.892 10.817 1.00 86.00 86 ALA A CA 1
ATOM 725 C C . ALA A 1 86 ? -0.706 3.982 10.604 1.00 86.00 86 ALA A C 1
ATOM 727 O O . ALA A 1 86 ? -1.447 3.099 11.031 1.00 86.00 86 ALA A O 1
ATOM 728 N N . LEU A 1 87 ? -1.158 5.030 9.919 1.00 86.44 87 LEU A N 1
ATOM 729 C CA . LEU A 1 87 ? -2.539 5.203 9.513 1.00 86.44 87 LEU A CA 1
ATOM 730 C C . LEU A 1 87 ? -2.979 4.086 8.564 1.00 86.44 87 LEU A C 1
ATOM 732 O O . LEU A 1 87 ? -3.946 3.395 8.868 1.00 86.44 87 LEU A O 1
ATOM 736 N N . THR A 1 88 ? -2.271 3.870 7.456 1.00 89.19 88 THR A N 1
ATOM 737 C CA . THR A 1 88 ? -2.615 2.825 6.479 1.00 89.19 88 THR A CA 1
ATOM 738 C C . THR A 1 88 ? -2.689 1.446 7.131 1.00 89.19 88 THR A C 1
ATOM 740 O O . THR A 1 88 ? -3.686 0.742 6.968 1.00 89.19 88 THR A O 1
ATOM 743 N N . ILE A 1 89 ? -1.689 1.088 7.944 1.00 91.19 89 ILE A N 1
ATOM 744 C CA . ILE A 1 89 ? -1.673 -0.179 8.689 1.00 91.19 89 ILE A CA 1
ATOM 745 C C . ILE A 1 89 ? -2.877 -0.290 9.633 1.00 91.19 89 ILE A C 1
ATOM 747 O O . ILE A 1 89 ? -3.515 -1.342 9.714 1.00 91.19 89 ILE A O 1
ATOM 751 N N . PHE A 1 90 ? -3.239 0.797 10.314 1.00 89.44 90 PHE A N 1
ATOM 752 C CA . PHE A 1 90 ? -4.417 0.814 11.174 1.00 89.44 90 PHE A CA 1
ATOM 753 C C . PHE A 1 90 ? -5.721 0.645 10.382 1.00 89.44 90 PHE A C 1
ATOM 755 O O . PHE A 1 90 ? -6.582 -0.129 10.789 1.00 89.44 90 PHE A O 1
ATOM 762 N N . LEU A 1 91 ? -5.863 1.306 9.230 1.00 88.62 91 LEU A N 1
ATOM 763 C CA . LEU A 1 91 ? -7.045 1.204 8.365 1.00 88.62 91 LEU A CA 1
ATOM 764 C C . LEU A 1 91 ? -7.229 -0.211 7.806 1.00 88.62 91 LEU A C 1
ATOM 766 O O . LEU A 1 91 ? -8.349 -0.725 7.817 1.00 88.62 91 LEU A O 1
ATOM 770 N N . ILE A 1 92 ? -6.131 -0.863 7.410 1.00 90.56 92 ILE A N 1
ATOM 771 C CA . ILE A 1 92 ? -6.120 -2.286 7.047 1.00 90.56 92 ILE A CA 1
ATOM 772 C C . ILE A 1 92 ? -6.678 -3.118 8.207 1.00 90.56 92 ILE A C 1
ATOM 774 O O . ILE A 1 92 ? -7.568 -3.944 8.008 1.00 90.56 92 ILE A O 1
ATOM 778 N N . ALA A 1 93 ? -6.203 -2.884 9.435 1.00 89.62 93 ALA A N 1
ATOM 779 C CA . ALA A 1 93 ? -6.655 -3.644 10.598 1.00 89.62 93 ALA A CA 1
ATOM 780 C C . ALA A 1 93 ? -8.143 -3.417 10.904 1.00 89.62 93 ALA A C 1
ATOM 782 O O . ALA A 1 93 ? -8.861 -4.372 11.202 1.00 89.62 93 ALA A O 1
ATOM 783 N N . LEU A 1 94 ? -8.623 -2.177 10.797 1.00 88.12 94 LEU A N 1
ATOM 784 C CA . LEU A 1 94 ? -10.035 -1.840 10.974 1.00 88.12 94 LEU A CA 1
ATOM 785 C C . LEU A 1 94 ? -10.921 -2.575 9.964 1.00 88.12 94 LEU A C 1
ATOM 787 O O . LEU A 1 94 ? -11.939 -3.155 10.341 1.00 88.12 94 LEU A O 1
ATOM 791 N N . HIS A 1 95 ? -10.527 -2.585 8.693 1.00 90.00 95 HIS A N 1
ATOM 792 C CA . HIS A 1 95 ? -11.266 -3.304 7.663 1.00 90.00 95 HIS A CA 1
ATOM 793 C C . HIS A 1 95 ? -11.265 -4.818 7.923 1.00 90.00 95 HIS A C 1
ATOM 795 O O . HIS A 1 95 ? -12.324 -5.436 8.001 1.00 90.00 95 HIS A O 1
ATOM 801 N N . ILE A 1 96 ? -10.083 -5.402 8.137 1.00 88.50 96 ILE A N 1
ATOM 802 C CA . ILE A 1 96 ? -9.902 -6.852 8.264 1.00 88.50 96 ILE A CA 1
ATOM 803 C C . ILE A 1 96 ? -10.553 -7.425 9.531 1.00 88.50 96 ILE A C 1
ATOM 805 O O . ILE A 1 96 ? -11.106 -8.524 9.484 1.00 88.50 96 ILE A O 1
ATOM 809 N N . TYR A 1 97 ? -10.453 -6.726 10.665 1.00 86.00 97 TYR A N 1
ATOM 810 C CA . TYR A 1 97 ? -10.797 -7.290 11.978 1.00 86.00 97 TYR A CA 1
ATOM 811 C C . TYR A 1 97 ? -12.046 -6.689 12.621 1.00 86.00 97 TYR A C 1
ATOM 813 O O . TYR A 1 97 ? -12.565 -7.288 13.562 1.00 86.00 97 TYR A O 1
ATOM 821 N N . LEU A 1 98 ? -12.527 -5.539 12.136 1.00 83.25 98 LEU A N 1
ATOM 822 C CA . LEU A 1 98 ? -13.764 -4.898 12.603 1.00 83.25 98 LEU A CA 1
ATOM 823 C C . LEU A 1 98 ? -14.783 -4.662 11.476 1.00 83.25 98 LEU A C 1
ATOM 825 O O . LEU A 1 98 ? -15.797 -4.000 11.702 1.00 83.25 98 LEU A O 1
ATOM 829 N N . GLY A 1 99 ? -14.519 -5.155 10.260 1.00 85.25 99 GLY A N 1
ATOM 830 C CA . GLY A 1 99 ? -15.458 -5.076 9.138 1.00 85.25 99 GLY A CA 1
ATOM 831 C C . GLY A 1 99 ? -15.792 -3.645 8.712 1.00 85.25 99 GLY A C 1
ATOM 832 O O . GLY A 1 99 ? -16.898 -3.373 8.248 1.00 85.25 99 GLY A O 1
ATOM 833 N N . VAL A 1 100 ? -14.880 -2.690 8.921 1.00 85.81 100 VAL A N 1
ATOM 834 C CA . VAL A 1 100 ? -15.086 -1.304 8.472 1.00 85.81 100 VAL A CA 1
ATOM 835 C C . VAL A 1 100 ? -15.093 -1.265 6.943 1.00 85.81 100 VAL A C 1
ATOM 837 O O . VAL A 1 100 ? -14.157 -1.751 6.314 1.00 85.81 100 VAL A O 1
ATOM 840 N N . SER A 1 101 ? -16.140 -0.708 6.330 1.00 86.19 101 SER A N 1
ATOM 841 C CA . SER A 1 101 ? -16.301 -0.749 4.873 1.00 86.19 101 SER A CA 1
ATOM 842 C C . SER A 1 101 ? -15.258 0.104 4.145 1.00 86.19 101 SER A C 1
ATOM 844 O O . SER A 1 101 ? -14.810 1.132 4.653 1.00 86.19 101 SER A O 1
ATOM 846 N N . ALA A 1 102 ? -14.906 -0.295 2.919 1.00 85.81 102 ALA A N 1
ATOM 847 C CA . ALA A 1 102 ? -13.990 0.461 2.063 1.00 85.81 102 ALA A CA 1
ATOM 848 C C . ALA A 1 102 ? -14.461 1.908 1.826 1.00 85.81 102 ALA A C 1
ATOM 850 O O . ALA A 1 102 ? -13.636 2.812 1.813 1.00 85.81 102 ALA A O 1
ATOM 851 N N . ASP A 1 103 ? -15.774 2.154 1.732 1.00 86.06 103 ASP A N 1
ATOM 852 C CA . ASP A 1 103 ? -16.334 3.507 1.576 1.00 86.06 103 ASP A CA 1
ATOM 853 C C . ASP A 1 103 ? -16.050 4.392 2.792 1.00 86.06 103 ASP A C 1
ATOM 855 O O . ASP A 1 103 ? -15.754 5.580 2.667 1.00 86.06 103 ASP A O 1
ATOM 859 N N . GLU A 1 104 ? -16.129 3.814 3.989 1.00 82.62 104 GLU A N 1
ATOM 860 C CA . GLU A 1 104 ? -15.800 4.523 5.215 1.00 82.62 104 GLU A CA 1
ATOM 861 C C . GLU A 1 104 ? -14.299 4.812 5.311 1.00 82.62 104 GLU A C 1
ATOM 863 O O . GLU A 1 104 ? -13.921 5.933 5.657 1.00 82.62 104 GLU A O 1
ATOM 868 N N . ILE A 1 105 ? -13.451 3.848 4.940 1.00 85.56 105 ILE A N 1
ATOM 869 C CA . ILE A 1 105 ? -11.997 4.041 4.852 1.00 85.56 105 ILE A CA 1
ATOM 870 C C . ILE A 1 105 ? -11.644 5.106 3.799 1.00 85.56 105 ILE A C 1
ATOM 872 O O . ILE A 1 105 ? -10.795 5.958 4.058 1.00 85.56 105 ILE A O 1
ATOM 876 N N . LEU A 1 106 ? -12.322 5.120 2.648 1.00 84.62 106 LEU A N 1
ATOM 877 C CA . LEU A 1 106 ? -12.132 6.133 1.611 1.00 84.62 106 LEU A CA 1
ATOM 878 C C . LEU A 1 106 ? -12.497 7.525 2.114 1.00 84.62 106 LEU A C 1
ATOM 880 O O . LEU A 1 106 ? -11.682 8.429 1.979 1.00 84.62 106 LEU A O 1
ATOM 884 N N . ARG A 1 107 ? -13.654 7.695 2.768 1.00 80.94 107 ARG A N 1
ATOM 885 C CA . ARG A 1 107 ? -14.043 8.976 3.395 1.00 80.94 107 ARG A CA 1
ATOM 886 C C . ARG A 1 107 ? -13.053 9.446 4.451 1.00 80.94 107 ARG A C 1
ATOM 888 O O . ARG A 1 107 ? -12.937 10.636 4.706 1.00 80.94 107 ARG A O 1
ATOM 895 N N . ILE A 1 108 ? -12.397 8.501 5.109 1.00 78.62 108 ILE A N 1
ATOM 896 C CA . ILE A 1 108 ? -11.381 8.764 6.113 1.00 78.62 108 ILE A CA 1
ATOM 897 C C . ILE A 1 108 ? -10.093 9.325 5.475 1.00 78.62 108 ILE A C 1
ATOM 899 O O . ILE A 1 108 ? -9.500 10.245 6.041 1.00 78.62 108 ILE A O 1
ATOM 903 N N . ILE A 1 109 ? -9.646 8.771 4.342 1.00 79.25 109 ILE A N 1
ATOM 904 C CA . ILE A 1 109 ? -8.390 9.173 3.679 1.00 79.25 109 ILE A CA 1
ATOM 905 C C . ILE A 1 109 ? -8.577 10.329 2.693 1.00 79.25 109 ILE A C 1
ATOM 907 O O . ILE A 1 109 ? -7.683 11.161 2.550 1.00 79.25 109 ILE A O 1
ATOM 911 N N . SER A 1 110 ? -9.735 10.422 2.035 1.00 71.19 110 SER A N 1
ATOM 912 C CA . SER A 1 110 ? -10.131 11.614 1.294 1.00 71.19 110 SER A CA 1
ATOM 913 C C . SER A 1 110 ? -10.394 12.704 2.322 1.00 71.19 110 SER A C 1
ATOM 915 O O . SER A 1 110 ? -11.198 12.492 3.224 1.00 71.19 110 SER A O 1
ATOM 917 N N . LYS A 1 111 ? -9.751 13.869 2.208 1.00 61.56 111 LYS A N 1
ATOM 918 C CA . LYS A 1 111 ? -9.888 15.033 3.114 1.00 61.56 111 LYS A CA 1
ATOM 919 C C . LYS A 1 111 ? -11.306 15.659 3.112 1.00 61.56 111 LYS A C 1
ATOM 921 O O . LYS A 1 111 ? -11.474 16.841 3.407 1.00 61.56 111 LYS A O 1
ATOM 926 N N . ASP A 1 112 ? -12.321 14.883 2.754 1.00 55.94 112 ASP A N 1
ATOM 927 C CA . ASP A 1 112 ? -13.711 15.262 2.631 1.00 55.94 112 ASP A CA 1
ATOM 928 C C . ASP A 1 112 ? -14.315 15.513 4.024 1.00 55.94 112 ASP A C 1
ATOM 930 O O . ASP A 1 112 ? -14.253 14.689 4.942 1.00 55.94 112 ASP A O 1
ATOM 934 N N . LYS A 1 113 ? -14.864 16.714 4.222 1.00 46.00 113 LYS A N 1
ATOM 935 C CA . LYS A 1 113 ? -15.230 17.244 5.550 1.00 46.00 113 LYS A CA 1
ATOM 936 C C . LYS A 1 113 ? -16.471 16.580 6.157 1.00 46.00 113 LYS A C 1
ATOM 938 O O . LYS A 1 113 ? -16.760 16.811 7.337 1.00 46.00 113 LYS A O 1
ATOM 943 N N . LYS A 1 114 ? -17.192 15.731 5.414 1.00 53.72 114 LYS A N 1
ATOM 944 C CA . LYS A 1 114 ? -18.265 14.877 5.955 1.00 53.72 114 LYS A CA 1
ATOM 945 C C . LYS A 1 114 ? -17.641 13.712 6.739 1.00 53.72 114 LYS A C 1
ATOM 947 O O . LYS A 1 114 ? -17.587 12.577 6.279 1.00 53.72 114 LYS A O 1
ATOM 952 N N . LYS A 1 115 ? -17.150 14.045 7.941 1.00 56.41 115 LYS A N 1
ATOM 953 C CA . LYS A 1 115 ? -16.462 13.168 8.905 1.00 56.41 115 LYS A CA 1
ATOM 954 C C . LYS A 1 115 ? -17.139 11.797 9.010 1.00 56.41 115 LYS A C 1
ATOM 956 O O . LYS A 1 115 ? -18.364 11.725 9.138 1.00 56.41 115 LYS A O 1
ATOM 961 N N . SER A 1 116 ? -16.342 10.725 9.058 1.00 59.88 116 SER A N 1
ATOM 962 C CA . SER A 1 116 ? -16.838 9.411 9.487 1.00 59.88 116 SER A CA 1
ATOM 963 C C . SER A 1 116 ? -17.589 9.569 10.817 1.00 59.88 116 SER A C 1
ATOM 965 O O . SER A 1 116 ? -17.101 10.190 11.767 1.00 59.88 116 SER A O 1
ATOM 967 N N . ARG A 1 117 ? -18.821 9.046 10.862 1.00 64.44 117 ARG A N 1
ATOM 968 C CA . ARG A 1 117 ? -19.636 9.010 12.087 1.00 64.44 117 ARG A CA 1
ATOM 969 C C . ARG A 1 117 ? -19.166 7.914 13.040 1.00 64.44 117 ARG A C 1
ATOM 971 O O . ARG A 1 117 ? -19.562 7.924 14.206 1.00 64.44 117 ARG A O 1
ATOM 978 N N . LYS A 1 118 ? -18.336 6.982 12.568 1.00 73.25 118 LYS A N 1
ATOM 979 C CA . LYS A 1 118 ? -17.875 5.862 13.371 1.00 73.25 118 LYS A CA 1
ATOM 980 C C . LYS A 1 118 ? -16.891 6.348 14.416 1.00 73.25 118 LYS A C 1
ATOM 982 O O . LYS A 1 118 ? -15.960 7.120 14.168 1.00 73.25 118 LYS A O 1
ATOM 987 N N . LYS A 1 119 ? -17.152 5.895 15.630 1.00 77.88 119 LYS A N 1
ATOM 988 C CA . LYS A 1 119 ? -16.289 6.099 16.779 1.00 77.88 119 LYS A CA 1
ATOM 989 C C . LYS A 1 119 ? -15.714 4.745 17.152 1.00 77.88 119 LYS A C 1
ATOM 991 O O . LYS A 1 119 ? -16.433 3.751 17.100 1.00 77.88 119 LYS A O 1
ATOM 996 N N . ILE A 1 120 ? -14.443 4.727 17.523 1.00 75.75 120 ILE A N 1
ATOM 997 C CA . ILE A 1 120 ? -13.795 3.548 18.087 1.00 75.75 120 ILE A CA 1
ATOM 998 C C . ILE A 1 120 ? -13.889 3.663 19.602 1.00 75.75 120 ILE A C 1
ATOM 1000 O O . ILE A 1 120 ? -13.497 4.667 20.204 1.00 75.75 120 ILE A O 1
ATOM 1004 N N . SER A 1 121 ? -14.453 2.632 20.212 1.00 78.19 121 SER A N 1
ATOM 1005 C CA . SER A 1 121 ? -14.476 2.448 21.654 1.00 78.19 121 SER A CA 1
ATOM 1006 C C . SER A 1 121 ? -13.279 1.619 22.122 1.00 78.19 121 SER A C 1
ATOM 1008 O O . SER A 1 121 ? -12.599 0.947 21.343 1.00 78.19 121 SER A O 1
ATOM 1010 N N . ARG A 1 122 ? -13.048 1.606 23.438 1.00 74.25 122 ARG A N 1
ATOM 1011 C CA . ARG A 1 122 ? -12.071 0.699 24.061 1.00 74.25 122 ARG A CA 1
ATOM 1012 C C . ARG A 1 122 ? -12.408 -0.774 23.803 1.00 74.25 122 ARG A C 1
ATOM 1014 O O . ARG A 1 122 ? -11.499 -1.584 23.658 1.00 74.25 122 ARG A O 1
ATOM 1021 N N . GLN A 1 123 ? -13.695 -1.115 23.721 1.00 82.19 123 GLN A N 1
ATOM 1022 C CA . GLN A 1 123 ? -14.137 -2.481 23.445 1.00 82.19 123 GLN A CA 1
ATOM 1023 C C . GLN A 1 123 ? -13.796 -2.911 22.013 1.00 82.19 123 GLN A C 1
ATOM 1025 O O . GLN A 1 123 ? -13.372 -4.047 21.802 1.00 82.19 123 GLN A O 1
ATOM 1030 N N . ASP A 1 124 ? -13.893 -1.995 21.047 1.00 81.81 124 ASP A N 1
ATOM 1031 C CA . ASP A 1 124 ? -13.488 -2.255 19.661 1.00 81.81 124 ASP A CA 1
ATOM 1032 C C . ASP A 1 124 ? -11.983 -2.527 19.574 1.00 81.81 124 ASP A C 1
ATOM 1034 O O . ASP A 1 124 ? -11.564 -3.470 18.906 1.00 81.81 124 ASP A O 1
ATOM 1038 N N . LEU A 1 125 ? -11.160 -1.767 20.311 1.00 77.25 125 LEU A N 1
ATOM 1039 C CA . LEU A 1 125 ? -9.722 -2.041 20.385 1.00 77.25 125 LEU A CA 1
ATOM 1040 C C . LEU A 1 125 ? -9.402 -3.366 21.070 1.00 77.25 125 LEU A C 1
ATOM 1042 O O . LEU A 1 125 ? -8.526 -4.078 20.590 1.00 77.25 125 LEU A O 1
ATOM 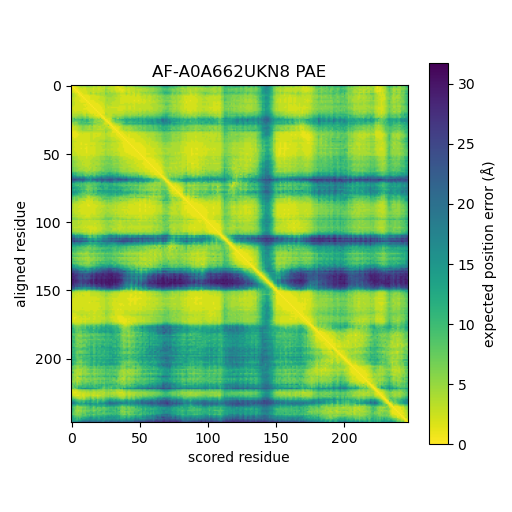1046 N N . LYS A 1 126 ? -10.092 -3.714 22.163 1.00 78.75 126 LYS A N 1
ATOM 1047 C CA . LYS A 1 126 ? -9.926 -5.025 22.810 1.00 78.75 126 LYS A CA 1
ATOM 1048 C C . LYS A 1 126 ? -10.281 -6.159 21.850 1.00 78.75 126 LYS A C 1
ATOM 1050 O O . LYS A 1 126 ? -9.538 -7.130 21.758 1.00 78.75 126 LYS A O 1
ATOM 1055 N N . THR A 1 127 ? -11.373 -6.005 21.102 1.00 84.31 127 THR A N 1
ATOM 1056 C CA . THR A 1 127 ? -11.811 -6.970 20.084 1.00 84.31 127 THR A CA 1
ATOM 1057 C C . THR A 1 127 ? -10.768 -7.104 18.980 1.00 84.31 127 THR A C 1
ATOM 1059 O O . THR A 1 127 ? -10.361 -8.211 18.638 1.00 84.31 127 THR A O 1
ATOM 1062 N N . LEU A 1 128 ? -10.274 -5.980 18.462 1.00 83.56 128 LEU A N 1
ATOM 1063 C CA . LEU A 1 128 ? -9.270 -5.964 17.407 1.00 83.56 128 LEU A CA 1
ATOM 1064 C C . LEU A 1 128 ? -7.923 -6.526 17.896 1.00 83.56 128 LEU A C 1
ATOM 1066 O O . LEU A 1 128 ? -7.327 -7.331 17.188 1.00 83.56 128 LEU A O 1
ATOM 1070 N N . ALA A 1 129 ? -7.481 -6.207 19.115 1.00 79.06 129 ALA A N 1
ATOM 1071 C CA . ALA A 1 129 ? -6.284 -6.786 19.730 1.00 79.06 129 ALA A CA 1
ATOM 1072 C C . ALA A 1 129 ? -6.425 -8.300 19.964 1.00 79.06 129 ALA A C 1
ATOM 1074 O O . ALA A 1 129 ? -5.511 -9.052 19.629 1.00 79.06 129 ALA A O 1
ATOM 1075 N N . GLY A 1 130 ? -7.579 -8.762 20.459 1.00 80.50 130 GLY A N 1
ATOM 1076 C CA . GLY A 1 130 ? -7.867 -10.186 20.644 1.00 80.50 130 GLY A CA 1
ATOM 1077 C C . GLY A 1 130 ? -7.906 -10.954 19.319 1.00 80.50 130 GLY A C 1
ATOM 1078 O O . GLY A 1 130 ? -7.292 -12.015 19.194 1.00 80.50 130 GLY A O 1
ATOM 1079 N N . ASN A 1 131 ? -8.550 -10.391 18.294 1.00 81.62 131 ASN A N 1
ATOM 1080 C CA . ASN A 1 131 ? -8.577 -10.969 16.950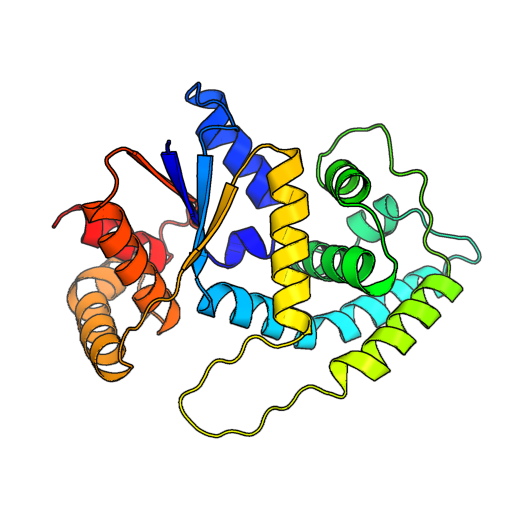 1.00 81.62 131 ASN A CA 1
ATOM 1081 C C . ASN A 1 131 ? -7.183 -10.991 16.312 1.00 81.62 131 ASN A C 1
ATOM 1083 O O . ASN A 1 131 ? -6.820 -11.980 15.675 1.00 81.62 131 ASN A O 1
ATOM 1087 N N . LEU A 1 132 ? -6.384 -9.940 16.505 1.00 76.25 132 LEU A N 1
ATOM 1088 C CA . LEU A 1 132 ? -4.997 -9.896 16.051 1.00 76.25 132 LEU A CA 1
ATOM 1089 C C . LEU A 1 132 ? -4.135 -10.926 16.775 1.00 76.25 132 LEU A C 1
ATOM 1091 O O . LEU A 1 132 ? -3.348 -11.588 16.118 1.00 76.25 132 LEU A O 1
ATOM 1095 N N . GLN A 1 133 ? -4.289 -11.123 18.084 1.00 72.12 133 GLN A N 1
ATOM 1096 C CA . GLN A 1 133 ? -3.525 -12.133 18.823 1.00 72.12 133 GLN A CA 1
ATOM 1097 C C . GLN A 1 133 ? -3.807 -13.553 18.308 1.00 72.12 133 GLN A C 1
ATOM 1099 O O . GLN A 1 133 ? -2.868 -14.321 18.113 1.00 72.12 133 GLN A O 1
ATOM 1104 N N . ARG A 1 134 ? -5.074 -13.873 18.009 1.00 71.38 134 ARG A N 1
ATOM 1105 C CA . ARG A 1 134 ? -5.476 -15.178 17.452 1.00 71.38 134 ARG A CA 1
ATOM 1106 C C . ARG A 1 134 ? -4.993 -15.393 16.013 1.00 71.38 134 ARG A C 1
ATOM 1108 O O . ARG A 1 134 ? -4.589 -16.493 15.677 1.00 71.38 134 ARG A O 1
ATOM 1115 N N . ASN A 1 135 ? -5.017 -14.352 15.174 1.00 64.75 135 ASN A N 1
ATOM 1116 C CA . ASN A 1 135 ? -4.708 -14.467 13.740 1.00 64.75 135 ASN A CA 1
ATOM 1117 C C . ASN A 1 135 ? -3.242 -14.159 13.374 1.00 64.75 135 ASN A C 1
ATOM 1119 O O . ASN A 1 135 ? -2.753 -14.655 12.367 1.00 64.75 135 ASN A O 1
ATOM 1123 N N . LEU A 1 136 ? -2.534 -13.337 14.157 1.00 62.59 136 LEU A N 1
ATOM 1124 C CA . LEU A 1 136 ? -1.095 -13.083 13.988 1.00 62.59 136 LEU A CA 1
ATOM 1125 C C . LEU A 1 136 ? -0.231 -14.119 14.717 1.00 62.59 136 LEU A C 1
ATOM 1127 O O . LEU A 1 136 ? 0.953 -14.227 14.421 1.00 62.59 136 LEU A O 1
ATOM 1131 N N . GLY A 1 137 ? -0.792 -14.857 15.681 1.00 47.12 137 GLY A N 1
ATOM 1132 C CA . GLY A 1 137 ? -0.112 -15.981 16.334 1.00 47.12 137 GLY A CA 1
ATOM 1133 C C . GLY A 1 137 ? 0.140 -17.166 15.394 1.00 47.12 137 GLY A C 1
ATOM 1134 O O . GLY A 1 137 ? 1.064 -17.932 15.627 1.00 47.12 137 GLY A O 1
ATOM 1135 N N . GLU A 1 138 ? -0.613 -17.264 14.291 1.00 50.78 138 GLU A N 1
ATOM 1136 C CA . GLU A 1 138 ? -0.416 -18.242 13.206 1.00 50.78 138 GLU A CA 1
ATOM 1137 C C . GLU A 1 138 ? 0.644 -17.801 12.175 1.00 50.78 138 GLU A C 1
ATOM 1139 O O . GLU A 1 138 ? 0.701 -18.328 11.062 1.00 50.78 138 GLU A O 1
ATOM 1144 N N . VAL A 1 139 ? 1.483 -16.806 12.488 1.00 45.78 139 VAL A N 1
ATOM 1145 C CA . VAL A 1 139 ? 2.565 -16.395 11.587 1.00 45.78 139 VAL A CA 1
ATOM 1146 C C . VAL A 1 139 ? 3.694 -17.432 11.650 1.00 45.78 139 VAL A C 1
ATOM 1148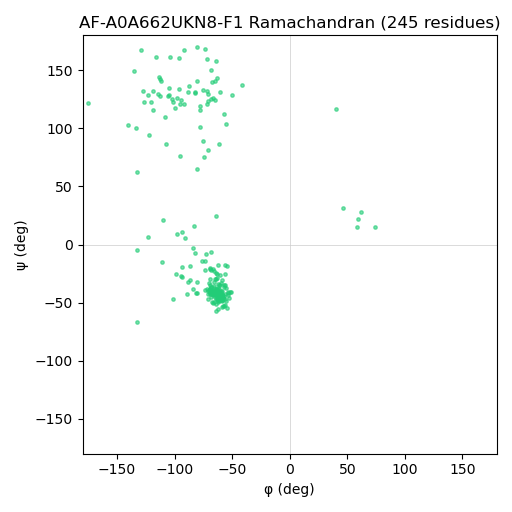 O O . VAL A 1 139 ? 4.635 -17.351 12.438 1.00 45.78 139 VAL A O 1
ATOM 1151 N N . LEU A 1 140 ? 3.561 -18.423 10.769 1.00 42.91 140 LEU A N 1
ATOM 1152 C CA . LEU A 1 140 ? 4.579 -19.369 10.329 1.00 42.91 140 LEU A CA 1
ATOM 1153 C C . LEU A 1 140 ? 5.740 -18.616 9.657 1.00 42.91 140 LEU A C 1
ATOM 1155 O O . LEU A 1 140 ? 5.778 -18.485 8.437 1.00 42.91 140 LEU A O 1
ATOM 1159 N N . TYR A 1 141 ? 6.720 -18.155 10.431 1.00 44.16 141 TYR A N 1
ATOM 1160 C CA . TYR A 1 141 ? 8.073 -17.969 9.901 1.00 44.16 141 TYR A CA 1
ATOM 1161 C C . TYR A 1 141 ? 8.898 -19.209 10.235 1.00 44.16 141 TYR A C 1
ATOM 1163 O O . TYR A 1 141 ? 9.749 -19.190 11.122 1.00 44.16 141 TYR A O 1
ATOM 1171 N N . LYS A 1 142 ? 8.663 -20.300 9.499 1.00 36.44 142 LYS A N 1
ATOM 1172 C CA . LYS A 1 142 ? 9.757 -21.238 9.250 1.00 36.44 142 LYS A CA 1
ATOM 1173 C C . LYS A 1 142 ? 10.619 -20.608 8.161 1.00 36.44 142 LYS A C 1
ATOM 1175 O O . LYS A 1 142 ? 10.152 -20.379 7.048 1.00 36.44 142 LYS A O 1
ATOM 1180 N N . LYS A 1 143 ? 11.865 -20.277 8.509 1.00 39.88 143 LYS A N 1
ATOM 1181 C CA . LYS A 1 143 ? 12.944 -20.181 7.524 1.00 39.88 143 LYS A CA 1
ATOM 1182 C C . LYS A 1 143 ? 12.980 -21.532 6.813 1.00 39.88 143 LYS A C 1
ATOM 1184 O O . LYS A 1 143 ? 13.440 -22.470 7.440 1.00 39.88 143 LYS A O 1
ATOM 1189 N N . GLU A 1 144 ? 12.471 -21.631 5.590 1.00 34.78 144 GLU A N 1
ATOM 1190 C CA . GLU A 1 144 ? 12.882 -22.640 4.604 1.00 34.78 144 GLU A CA 1
ATOM 1191 C C . GLU A 1 144 ? 12.184 -22.397 3.251 1.00 34.78 144 GLU A C 1
ATOM 1193 O O . GLU A 1 144 ? 10.963 -22.302 3.171 1.00 34.78 144 GLU A O 1
ATOM 1198 N N . SER A 1 145 ? 13.026 -22.206 2.229 1.00 37.28 145 SER A N 1
ATOM 1199 C CA . SER A 1 145 ? 12.861 -22.507 0.794 1.00 37.28 145 SER A CA 1
ATOM 1200 C C . SER A 1 145 ? 11.521 -22.252 0.056 1.00 37.28 145 SER A C 1
ATOM 1202 O O . SER A 1 145 ? 10.506 -22.921 0.221 1.00 37.28 145 SER A O 1
ATOM 1204 N N . ASP A 1 146 ? 11.597 -21.337 -0.917 1.00 39.38 146 ASP A N 1
ATOM 1205 C CA . ASP A 1 146 ? 11.097 -21.454 -2.303 1.00 39.38 146 ASP A CA 1
ATOM 1206 C C . ASP A 1 146 ? 9.620 -21.729 -2.632 1.00 39.38 146 ASP A C 1
ATOM 1208 O O . ASP A 1 146 ? 9.282 -21.939 -3.800 1.00 39.38 146 ASP A O 1
ATOM 1212 N N . ARG A 1 147 ? 8.678 -21.583 -1.698 1.00 39.62 147 ARG A N 1
ATOM 1213 C CA . ARG A 1 147 ? 7.262 -21.390 -2.073 1.00 39.62 147 ARG A CA 1
ATOM 1214 C C . ARG A 1 147 ? 6.629 -20.248 -1.293 1.00 39.62 147 ARG A C 1
ATOM 1216 O O . ARG A 1 147 ? 6.178 -20.418 -0.166 1.00 39.62 147 ARG A O 1
ATOM 1223 N N . ILE A 1 148 ? 6.519 -19.080 -1.930 1.00 47.25 148 ILE A N 1
ATOM 1224 C CA . ILE A 1 148 ? 5.695 -17.974 -1.423 1.00 47.25 148 ILE A CA 1
ATOM 1225 C C . ILE A 1 148 ? 4.218 -18.369 -1.596 1.00 47.25 148 ILE A C 1
ATOM 1227 O O . ILE A 1 148 ? 3.550 -18.003 -2.564 1.00 47.25 148 ILE A O 1
ATOM 1231 N N . GLY A 1 149 ? 3.701 -19.165 -0.660 1.00 47.78 149 GLY A N 1
ATOM 1232 C CA . GLY A 1 149 ? 2.264 -19.322 -0.464 1.00 47.78 149 GLY A CA 1
ATOM 1233 C C . GLY A 1 149 ? 1.656 -17.985 -0.037 1.00 47.78 149 GLY A C 1
ATOM 1234 O O . GLY A 1 149 ? 2.286 -17.203 0.682 1.00 47.78 149 GLY A O 1
ATOM 1235 N N . SER A 1 150 ? 0.441 -17.692 -0.500 1.00 55.47 150 SER A N 1
ATOM 1236 C CA . SER A 1 150 ? -0.329 -16.561 0.023 1.00 55.47 150 SER A CA 1
ATOM 1237 C C . SER A 1 150 ? -0.800 -16.912 1.431 1.00 55.47 150 SER A C 1
ATOM 1239 O O . SER A 1 150 ? -1.491 -17.914 1.619 1.00 55.47 150 SER A O 1
ATOM 1241 N N . THR A 1 151 ? -0.415 -16.122 2.433 1.00 74.88 151 THR A N 1
ATOM 1242 C CA . THR A 1 151 ? -0.959 -16.293 3.783 1.00 74.88 151 THR A CA 1
ATOM 1243 C C . THR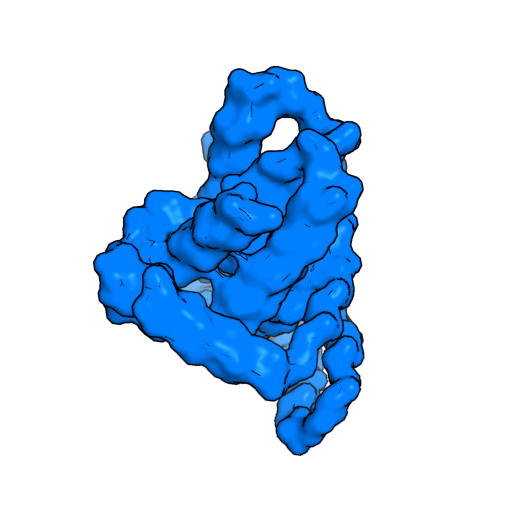 A 1 151 ? -2.415 -15.824 3.812 1.00 74.88 151 THR A C 1
ATOM 1245 O O . THR A 1 151 ? -2.852 -14.999 2.998 1.00 74.88 151 THR A O 1
ATOM 1248 N N . ARG A 1 152 ? -3.181 -16.281 4.810 1.00 81.50 152 ARG A N 1
ATOM 1249 C CA . ARG A 1 152 ? -4.534 -15.753 5.055 1.00 81.50 152 ARG A CA 1
ATOM 1250 C C . ARG A 1 152 ? -4.521 -14.233 5.243 1.00 81.50 152 ARG A C 1
ATOM 1252 O O . ARG A 1 152 ? -5.436 -13.562 4.778 1.00 81.50 152 ARG A O 1
ATOM 1259 N N . LEU A 1 153 ? -3.499 -13.682 5.902 1.00 84.44 153 LEU A N 1
ATOM 1260 C CA . LEU A 1 153 ? -3.369 -12.239 6.105 1.00 84.44 153 LEU A CA 1
ATOM 1261 C C . LEU A 1 153 ? -3.097 -11.504 4.786 1.00 84.44 153 LEU A C 1
ATOM 1263 O O . LEU A 1 153 ? -3.771 -10.515 4.503 1.00 84.44 153 LEU A O 1
ATOM 1267 N N . ARG A 1 154 ? -2.187 -12.009 3.948 1.00 87.25 154 ARG A N 1
ATOM 1268 C CA . ARG A 1 154 ? -1.877 -11.419 2.639 1.00 87.25 154 ARG A CA 1
ATOM 1269 C C . ARG A 1 154 ? -3.089 -11.402 1.718 1.00 87.25 154 ARG A C 1
ATOM 1271 O O . ARG A 1 154 ? -3.349 -10.379 1.091 1.00 87.25 154 ARG A O 1
ATOM 1278 N N . ALA A 1 155 ? -3.877 -12.478 1.694 1.00 86.56 155 ALA A N 1
ATOM 1279 C CA . ALA A 1 155 ? -5.133 -12.520 0.946 1.00 86.56 155 ALA A CA 1
ATOM 1280 C C . ALA A 1 155 ? -6.128 -11.443 1.422 1.00 86.56 155 ALA A C 1
ATOM 1282 O O . ALA A 1 155 ? -6.774 -10.791 0.603 1.00 86.56 155 ALA A O 1
ATOM 1283 N N . LYS A 1 156 ? -6.218 -11.203 2.738 1.00 89.44 156 LYS A N 1
ATOM 1284 C CA . LYS A 1 156 ? -7.067 -10.141 3.300 1.00 89.44 156 LYS A CA 1
ATOM 1285 C C . LYS A 1 156 ? -6.538 -8.733 2.990 1.00 89.44 156 LYS A C 1
ATOM 1287 O O . LYS A 1 156 ? -7.338 -7.859 2.677 1.00 89.44 156 LYS A O 1
ATOM 1292 N N . ILE A 1 157 ? -5.219 -8.515 3.026 1.00 91.81 157 ILE A N 1
ATOM 1293 C CA . ILE A 1 157 ? -4.589 -7.243 2.619 1.00 91.81 157 ILE A CA 1
ATOM 1294 C C . ILE A 1 157 ? -4.850 -6.970 1.136 1.00 91.81 157 ILE A C 1
ATOM 1296 O O . ILE A 1 157 ? -5.258 -5.868 0.778 1.00 91.81 157 ILE A O 1
ATOM 1300 N N . ARG A 1 158 ? -4.666 -7.980 0.278 1.00 93.12 158 ARG A N 1
ATOM 1301 C CA . ARG A 1 158 ? -4.979 -7.889 -1.150 1.00 93.12 158 ARG A CA 1
ATOM 1302 C C . ARG A 1 158 ? -6.437 -7.491 -1.361 1.00 93.12 158 ARG A C 1
ATOM 1304 O O . ARG A 1 158 ? -6.689 -6.504 -2.039 1.00 93.12 158 ARG A O 1
ATOM 1311 N N . ARG A 1 159 ? -7.375 -8.200 -0.726 1.00 92.31 159 ARG A N 1
ATOM 1312 C CA . ARG A 1 159 ? -8.810 -7.905 -0.836 1.00 92.31 159 ARG A CA 1
ATOM 1313 C C . ARG A 1 159 ? -9.157 -6.491 -0.372 1.00 92.31 159 ARG A C 1
ATOM 1315 O O . ARG A 1 159 ? -9.944 -5.819 -1.021 1.00 92.31 159 ARG A O 1
ATOM 1322 N N . PHE A 1 160 ? -8.532 -6.016 0.704 1.00 93.75 160 PHE A N 1
ATOM 1323 C CA . PHE A 1 160 ? -8.682 -4.632 1.151 1.00 93.75 160 PHE A CA 1
ATOM 1324 C C . PHE A 1 160 ? -8.257 -3.621 0.072 1.00 93.75 160 PHE A C 1
ATOM 1326 O O . PHE A 1 160 ? -8.985 -2.663 -0.186 1.00 93.75 160 PHE A O 1
ATOM 1333 N N . LEU A 1 161 ? -7.105 -3.831 -0.577 1.00 94.00 161 LEU A N 1
ATOM 1334 C CA . LEU A 1 161 ? -6.642 -2.963 -1.667 1.00 94.00 161 LEU A CA 1
ATOM 1335 C C . LEU A 1 161 ? -7.578 -3.036 -2.883 1.00 94.00 161 LEU A C 1
ATOM 1337 O O . LEU A 1 161 ? -7.914 -1.996 -3.447 1.00 94.00 161 LEU A O 1
ATOM 1341 N N . GLU A 1 162 ? -8.028 -4.237 -3.258 1.00 93.88 162 GLU A N 1
ATOM 1342 C CA . GLU A 1 162 ? -9.001 -4.450 -4.340 1.00 93.88 162 GLU A CA 1
ATOM 1343 C C . GLU A 1 162 ? -10.310 -3.706 -4.061 1.00 93.88 162 GLU A C 1
ATOM 1345 O O . GLU A 1 162 ? -10.789 -2.967 -4.919 1.00 93.88 162 GLU A O 1
ATOM 1350 N N . ASP A 1 163 ? -10.857 -3.836 -2.850 1.00 94.00 163 ASP A N 1
ATOM 1351 C CA . ASP A 1 163 ? -12.099 -3.174 -2.453 1.00 94.00 163 ASP A CA 1
ATOM 1352 C C . ASP A 1 163 ? -11.952 -1.644 -2.467 1.00 94.00 163 ASP A C 1
ATOM 1354 O O . ASP A 1 163 ? -12.852 -0.951 -2.945 1.00 94.00 163 ASP A O 1
ATOM 1358 N N . LEU A 1 164 ? -10.821 -1.095 -2.000 1.00 92.06 164 LEU A N 1
ATOM 1359 C CA . LEU A 1 164 ? -10.556 0.349 -2.059 1.00 92.06 164 LEU A CA 1
ATOM 1360 C C . LEU A 1 164 ? -10.453 0.870 -3.496 1.00 92.06 164 LEU A C 1
ATOM 1362 O O . LEU A 1 164 ? -11.040 1.902 -3.825 1.00 92.06 164 LEU A O 1
ATOM 1366 N N . LEU A 1 165 ? -9.703 0.173 -4.349 1.00 91.69 165 LEU A N 1
ATOM 1367 C CA . LEU A 1 165 ? -9.459 0.592 -5.730 1.00 91.69 165 LEU A CA 1
ATOM 1368 C C . LEU A 1 165 ? -10.707 0.433 -6.594 1.00 91.69 165 LEU A C 1
ATOM 1370 O O . LEU A 1 165 ? -11.028 1.340 -7.361 1.00 91.69 165 LEU A O 1
ATOM 1374 N N . LYS A 1 166 ? -11.485 -0.637 -6.391 1.00 90.94 166 LYS A N 1
ATOM 1375 C CA . LYS A 1 166 ? -12.754 -0.873 -7.090 1.00 90.94 166 LYS A CA 1
ATOM 1376 C C . LYS A 1 166 ? -13.744 0.274 -6.897 1.00 90.94 166 LYS A C 1
ATOM 1378 O O . LYS A 1 166 ? -14.459 0.626 -7.829 1.00 90.94 166 LYS A O 1
ATOM 1383 N N . ARG A 1 167 ? -13.779 0.895 -5.714 1.00 89.50 167 ARG A N 1
ATOM 1384 C CA . ARG A 1 167 ? -14.629 2.072 -5.440 1.00 89.50 167 ARG A CA 1
ATOM 1385 C C . ARG A 1 167 ? -14.184 3.335 -6.172 1.00 89.50 167 ARG A C 1
ATOM 1387 O O . ARG A 1 167 ? -14.991 4.236 -6.366 1.00 89.50 167 ARG A O 1
ATOM 1394 N N . LYS A 1 168 ? -12.921 3.390 -6.587 1.00 87.00 168 LYS A N 1
ATOM 1395 C CA . LYS A 1 168 ? -12.379 4.402 -7.500 1.00 87.00 168 LYS A CA 1
ATOM 1396 C C . LYS A 1 168 ? -12.407 3.927 -8.959 1.00 87.00 168 LYS A C 1
ATOM 1398 O O . LYS A 1 168 ? -11.805 4.577 -9.798 1.00 87.00 168 LYS A O 1
ATOM 1403 N N . GLU A 1 169 ? -13.083 2.812 -9.250 1.00 89.56 169 GLU A N 1
ATOM 1404 C CA . GLU A 1 169 ? -13.138 2.153 -10.563 1.00 89.56 169 GLU A CA 1
ATOM 1405 C C . GLU A 1 169 ? -11.767 1.712 -11.103 1.00 89.56 169 GLU A C 1
ATOM 1407 O O . GLU A 1 169 ? -11.603 1.507 -12.297 1.00 89.56 169 GLU A O 1
ATOM 1412 N N . ILE A 1 170 ? -10.772 1.532 -10.236 1.00 89.94 170 ILE A N 1
ATOM 1413 C CA . ILE A 1 170 ? -9.424 1.112 -10.628 1.00 89.94 170 ILE A CA 1
ATOM 1414 C C . ILE A 1 170 ? -9.302 -0.401 -10.469 1.00 89.94 170 ILE A C 1
ATOM 1416 O O . ILE A 1 170 ? -9.673 -0.961 -9.435 1.00 89.94 170 ILE A O 1
ATOM 1420 N N . ILE A 1 171 ? -8.745 -1.063 -11.480 1.00 91.50 171 ILE A N 1
ATOM 1421 C CA . ILE A 1 171 ? -8.476 -2.502 -11.449 1.00 91.50 171 ILE A CA 1
ATOM 1422 C C . ILE A 1 171 ? -7.154 -2.733 -10.713 1.00 91.50 171 ILE A C 1
ATOM 1424 O O . ILE A 1 171 ? -6.156 -2.101 -11.047 1.00 91.50 171 ILE A O 1
ATOM 1428 N N . LEU A 1 172 ? -7.125 -3.645 -9.737 1.00 92.94 172 LEU A N 1
ATOM 1429 C CA . LEU A 1 172 ? -5.876 -4.124 -9.141 1.00 92.94 172 LEU A CA 1
ATOM 1430 C C . LEU A 1 172 ? -5.461 -5.447 -9.785 1.00 92.94 172 LEU A C 1
ATOM 1432 O O . LEU A 1 172 ? -6.203 -6.426 -9.738 1.00 92.94 172 LEU A O 1
ATOM 1436 N N . SER A 1 173 ? -4.235 -5.492 -10.288 1.00 89.44 173 SER A N 1
ATOM 1437 C CA . SER A 1 173 ? -3.610 -6.686 -10.844 1.00 89.44 173 SER A CA 1
ATOM 1438 C C . SER A 1 173 ? -2.361 -7.043 -10.050 1.00 89.44 173 SER A C 1
ATOM 1440 O O . SER A 1 173 ? -1.371 -6.313 -10.044 1.00 89.44 173 SER A O 1
ATOM 1442 N N . VAL A 1 174 ? -2.379 -8.201 -9.398 1.00 86.31 174 VAL A N 1
ATOM 1443 C CA . VAL A 1 174 ? -1.214 -8.729 -8.679 1.00 86.31 174 VAL A CA 1
ATOM 1444 C C . VAL A 1 174 ? -0.479 -9.696 -9.596 1.00 86.31 174 VAL A C 1
ATOM 1446 O O . VAL A 1 174 ? -1.059 -10.684 -10.046 1.00 86.31 174 VAL A O 1
ATOM 1449 N N . ARG A 1 175 ? 0.792 -9.416 -9.886 1.00 79.94 175 ARG A N 1
ATOM 1450 C CA . ARG A 1 175 ? 1.619 -10.242 -10.774 1.00 79.94 175 ARG A CA 1
ATOM 1451 C C . ARG A 1 175 ? 2.760 -10.897 -10.002 1.00 79.94 175 ARG A C 1
ATOM 1453 O O . ARG A 1 175 ? 3.347 -10.311 -9.092 1.00 79.94 175 ARG A O 1
ATOM 1460 N N . ARG A 1 176 ? 3.102 -12.125 -10.384 1.00 74.69 176 ARG A N 1
ATOM 1461 C CA . ARG A 1 176 ? 4.337 -12.766 -9.926 1.00 74.69 176 ARG A CA 1
ATOM 1462 C C . ARG A 1 176 ? 5.506 -12.263 -10.751 1.00 74.69 176 ARG A C 1
ATOM 1464 O O . ARG A 1 176 ? 5.384 -12.063 -11.958 1.00 74.69 176 ARG A O 1
ATOM 1471 N N . VAL A 1 177 ? 6.627 -12.051 -10.077 1.00 68.94 177 VAL A N 1
ATOM 1472 C CA . VAL A 1 177 ? 7.885 -11.697 -10.725 1.00 68.94 177 VAL A CA 1
ATOM 1473 C C . VAL A 1 177 ? 8.887 -12.753 -10.334 1.00 68.94 177 VAL A C 1
ATOM 1475 O O . VAL A 1 177 ? 9.513 -12.678 -9.279 1.00 68.94 177 VAL A O 1
ATOM 1478 N N . ASP A 1 178 ? 9.010 -13.749 -11.197 1.00 64.12 178 ASP A N 1
ATOM 1479 C CA . ASP A 1 178 ? 10.026 -14.771 -11.037 1.00 64.12 178 ASP A CA 1
ATOM 1480 C C . ASP A 1 178 ? 11.349 -14.159 -11.511 1.00 64.12 178 ASP A C 1
ATOM 1482 O O . ASP A 1 178 ? 11.587 -13.952 -12.710 1.00 64.12 178 ASP A O 1
ATOM 1486 N N . VAL A 1 179 ? 12.165 -13.752 -10.537 1.00 67.00 179 VAL A N 1
ATOM 1487 C CA . VAL A 1 179 ? 13.557 -13.341 -10.737 1.00 67.00 179 VAL A CA 1
ATOM 1488 C C . VAL A 1 179 ? 14.403 -14.158 -9.781 1.00 67.00 179 VAL A C 1
ATOM 1490 O O . VAL A 1 179 ? 14.188 -14.109 -8.567 1.00 67.00 179 VAL A O 1
ATOM 1493 N N . ARG A 1 180 ? 15.369 -14.897 -10.326 1.00 75.81 180 ARG A N 1
ATOM 1494 C CA . ARG A 1 180 ? 16.297 -15.683 -9.511 1.00 75.81 180 ARG A CA 1
ATOM 1495 C C . ARG A 1 180 ? 17.191 -14.739 -8.712 1.00 75.81 180 ARG A C 1
ATOM 1497 O O . ARG A 1 180 ? 17.654 -13.727 -9.237 1.00 75.81 180 ARG A O 1
ATOM 1504 N N . ASP A 1 181 ? 17.477 -15.067 -7.455 1.00 73.62 181 ASP A N 1
ATOM 1505 C CA . ASP A 1 181 ? 18.281 -14.194 -6.586 1.00 73.62 181 ASP A CA 1
ATOM 1506 C C . ASP A 1 181 ? 19.698 -13.940 -7.142 1.00 73.62 181 ASP A C 1
ATOM 1508 O O . ASP A 1 181 ? 20.292 -12.884 -6.916 1.00 73.62 181 ASP A O 1
ATOM 1512 N N . GLU A 1 182 ? 20.228 -14.864 -7.942 1.00 78.75 182 GLU A N 1
ATOM 1513 C CA . GLU A 1 182 ? 21.483 -14.705 -8.689 1.00 78.75 182 GLU A CA 1
ATOM 1514 C C . GLU A 1 182 ? 21.402 -13.606 -9.759 1.00 78.75 182 GLU A C 1
ATOM 1516 O O . GLU A 1 182 ? 22.327 -12.800 -9.894 1.00 78.75 182 GLU A O 1
ATOM 1521 N N . GLU A 1 183 ? 20.290 -13.533 -10.496 1.00 73.88 183 GLU A N 1
ATOM 1522 C CA . GLU A 1 183 ? 20.033 -12.474 -11.480 1.00 73.88 183 GLU A CA 1
ATOM 1523 C C . GLU A 1 183 ? 19.900 -11.121 -10.776 1.00 73.88 183 GLU A C 1
ATOM 1525 O O . GLU A 1 183 ? 20.489 -10.132 -11.216 1.00 73.88 183 GLU A O 1
ATOM 1530 N N . VAL A 1 184 ? 19.228 -11.091 -9.622 1.00 79.69 184 VAL A N 1
ATOM 1531 C CA . VAL A 1 184 ? 19.103 -9.887 -8.786 1.00 79.69 184 VAL A CA 1
ATOM 1532 C C . VAL A 1 184 ? 20.466 -9.403 -8.295 1.00 79.69 184 VAL A C 1
ATOM 1534 O O . VAL A 1 184 ? 20.750 -8.209 -8.383 1.00 79.69 184 VAL A O 1
ATOM 1537 N N . LYS A 1 185 ? 21.348 -10.297 -7.829 1.00 78.38 185 LYS A N 1
ATOM 1538 C CA . LYS A 1 185 ? 22.714 -9.935 -7.397 1.00 78.38 185 LYS A CA 1
ATOM 1539 C C . LYS A 1 185 ? 23.555 -9.366 -8.543 1.00 78.38 185 LYS A C 1
ATOM 1541 O O . LYS A 1 185 ? 24.249 -8.358 -8.351 1.00 78.38 185 LYS A O 1
ATOM 1546 N N . LYS A 1 186 ? 23.486 -9.985 -9.728 1.00 82.31 186 LYS A N 1
ATOM 1547 C CA . LYS A 1 186 ? 24.188 -9.511 -10.935 1.00 82.31 186 LYS A CA 1
ATOM 1548 C C . LYS A 1 186 ? 23.703 -8.118 -11.329 1.00 82.31 186 LYS A C 1
ATOM 1550 O O . LYS A 1 186 ? 24.516 -7.210 -11.506 1.00 82.31 186 LYS A O 1
ATOM 1555 N N . LEU A 1 187 ? 22.388 -7.927 -11.387 1.00 79.69 187 LEU A N 1
ATOM 1556 C CA . LEU A 1 187 ? 21.777 -6.658 -11.772 1.00 79.69 187 LEU A CA 1
ATOM 1557 C C . LEU A 1 187 ? 21.984 -5.565 -10.726 1.00 79.69 187 LEU A C 1
ATOM 1559 O O . LEU A 1 187 ? 22.375 -4.466 -11.095 1.00 79.69 187 LEU A O 1
ATOM 1563 N N . SER A 1 188 ? 21.840 -5.864 -9.432 1.00 81.44 188 SER A N 1
ATOM 1564 C CA . SER A 1 188 ? 22.170 -4.930 -8.345 1.00 81.44 188 SER A CA 1
ATOM 1565 C C . SER A 1 188 ? 23.597 -4.396 -8.488 1.00 81.44 188 SER A C 1
ATOM 1567 O O . SER A 1 188 ? 23.827 -3.188 -8.426 1.00 81.44 188 SER A O 1
ATOM 1569 N N . SER A 1 189 ? 24.558 -5.284 -8.766 1.00 83.12 189 SER A N 1
ATOM 1570 C CA . SER A 1 189 ? 25.959 -4.900 -8.972 1.00 83.12 189 SER A CA 1
ATOM 1571 C C . SER A 1 189 ? 26.153 -4.044 -10.225 1.00 83.12 189 SER A C 1
ATOM 1573 O O . SER A 1 189 ? 26.924 -3.083 -10.190 1.00 83.12 189 SER A O 1
ATOM 1575 N N . LYS A 1 190 ? 25.438 -4.364 -11.311 1.00 82.44 190 LYS A N 1
ATOM 1576 C CA . LYS A 1 190 ? 25.448 -3.595 -12.559 1.00 82.44 190 LYS A CA 1
ATOM 1577 C C . LYS A 1 190 ? 24.877 -2.187 -12.352 1.00 82.44 190 LYS A C 1
ATOM 1579 O O . LYS A 1 190 ? 25.594 -1.209 -12.545 1.00 82.44 190 LYS A O 1
ATOM 1584 N N . PHE A 1 191 ? 23.642 -2.074 -11.857 1.00 81.31 191 PHE A N 1
ATOM 1585 C CA . PHE A 1 191 ? 22.983 -0.786 -11.618 1.00 81.31 191 PHE A CA 1
ATOM 1586 C C . PHE A 1 191 ? 23.714 0.074 -10.588 1.00 81.31 191 PHE A C 1
ATOM 1588 O O . PHE A 1 191 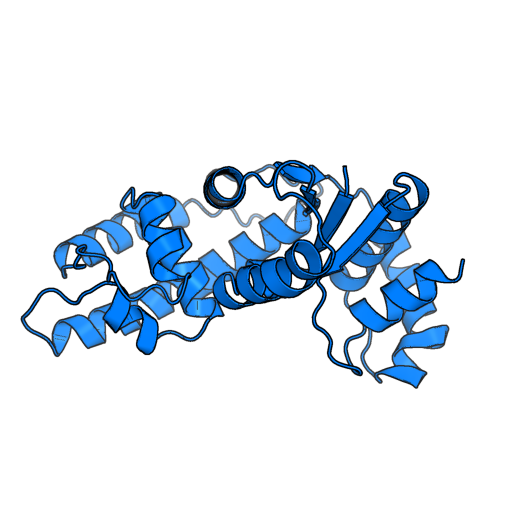? 23.754 1.294 -10.739 1.00 81.31 191 PHE A O 1
ATOM 1595 N N . TRP A 1 192 ? 24.336 -0.533 -9.570 1.00 82.69 192 TRP A N 1
ATOM 1596 C CA . TRP A 1 192 ? 25.197 0.195 -8.641 1.00 82.69 192 TRP A CA 1
ATOM 1597 C C . TRP A 1 192 ? 26.356 0.880 -9.371 1.00 82.69 192 TRP A C 1
ATOM 1599 O O . TRP A 1 192 ? 26.518 2.091 -9.242 1.00 82.69 192 TRP A O 1
ATOM 1609 N N . LYS A 1 193 ? 27.134 0.125 -10.158 1.00 83.56 193 LYS A N 1
ATOM 1610 C CA . LYS A 1 193 ? 28.315 0.643 -10.868 1.00 83.56 193 LYS A CA 1
ATOM 1611 C C . LYS A 1 193 ? 27.951 1.669 -11.941 1.00 83.56 193 LYS A C 1
ATOM 1613 O O . LYS A 1 193 ? 28.629 2.687 -12.065 1.00 83.56 193 LYS A O 1
ATOM 1618 N N . GLU A 1 194 ? 26.902 1.395 -12.708 1.00 80.06 194 GLU A N 1
ATOM 1619 C CA . GLU A 1 194 ? 26.566 2.165 -13.908 1.00 80.06 194 GLU A CA 1
ATOM 1620 C C . GLU A 1 194 ? 25.697 3.393 -13.612 1.00 80.06 194 GLU A C 1
ATOM 1622 O O . GLU A 1 194 ? 25.837 4.406 -14.300 1.00 80.06 194 GLU A O 1
ATOM 1627 N N . ARG A 1 195 ? 24.840 3.342 -12.578 1.00 76.12 195 ARG A N 1
ATOM 1628 C CA . ARG A 1 195 ? 23.827 4.379 -12.324 1.00 76.12 195 ARG A CA 1
ATOM 1629 C C . ARG A 1 195 ? 23.770 4.854 -10.873 1.00 76.12 195 ARG A C 1
ATOM 1631 O O . ARG A 1 195 ? 24.126 5.999 -10.602 1.00 76.12 195 ARG A O 1
ATOM 1638 N N . CYS A 1 196 ? 23.356 4.006 -9.928 1.00 76.81 196 CYS A N 1
ATOM 1639 C CA . CYS A 1 196 ? 23.012 4.467 -8.577 1.00 76.81 196 CYS A CA 1
ATOM 1640 C C . CYS A 1 196 ? 24.208 5.039 -7.799 1.00 76.81 196 CYS A C 1
ATOM 1642 O O . CYS A 1 196 ? 24.012 5.966 -7.018 1.00 76.81 196 CYS A O 1
ATOM 1644 N N . LYS A 1 197 ? 25.449 4.585 -8.039 1.00 81.88 197 LYS A N 1
ATOM 1645 C CA . LYS A 1 197 ? 26.643 5.197 -7.422 1.00 81.88 197 LYS A CA 1
ATOM 1646 C C . LYS A 1 197 ? 26.838 6.658 -7.841 1.00 81.88 197 LYS A C 1
ATOM 1648 O O . LYS A 1 197 ? 27.254 7.461 -7.015 1.00 81.88 197 LYS A O 1
ATOM 1653 N N . LYS A 1 198 ? 26.544 6.993 -9.102 1.00 80.19 198 LYS A N 1
ATOM 1654 C CA . LYS A 1 198 ? 26.732 8.342 -9.662 1.00 80.19 198 LYS A CA 1
ATOM 1655 C C . LYS A 1 198 ? 25.579 9.279 -9.303 1.00 80.19 198 LYS A C 1
ATOM 1657 O O . LYS A 1 198 ? 25.816 10.427 -8.965 1.00 80.19 198 LYS A O 1
ATOM 1662 N N . GLU A 1 199 ? 24.350 8.770 -9.368 1.00 76.38 199 GLU A N 1
ATOM 1663 C CA . GLU A 1 199 ? 23.132 9.588 -9.276 1.00 76.38 199 GLU A CA 1
ATOM 1664 C C . GLU A 1 199 ? 22.646 9.779 -7.831 1.00 76.38 199 GLU A C 1
ATOM 1666 O O . GLU A 1 199 ? 22.257 10.873 -7.437 1.00 76.38 199 GLU A O 1
ATOM 1671 N N . CYS A 1 200 ? 22.664 8.721 -7.011 1.00 73.44 200 CYS A N 1
ATOM 1672 C CA . CYS A 1 200 ? 22.027 8.755 -5.689 1.00 73.44 200 CYS A CA 1
ATOM 1673 C C . CYS A 1 200 ? 22.889 8.224 -4.536 1.00 73.44 200 CYS A C 1
ATOM 1675 O O . CYS A 1 200 ? 22.466 8.297 -3.382 1.00 73.44 200 CYS A O 1
ATOM 1677 N N . ASN A 1 201 ? 24.085 7.701 -4.830 1.00 77.69 201 ASN A N 1
ATOM 1678 C CA . ASN A 1 201 ? 25.037 7.094 -3.894 1.00 77.69 201 ASN A CA 1
ATOM 1679 C C . ASN A 1 201 ? 24.400 6.099 -2.898 1.00 77.69 201 ASN A C 1
ATOM 1681 O O . ASN A 1 201 ? 24.852 5.945 -1.764 1.00 77.69 201 ASN A O 1
ATOM 1685 N N . LYS A 1 202 ? 23.333 5.411 -3.319 1.00 74.25 202 LYS A N 1
ATOM 1686 C CA . LYS A 1 202 ? 22.681 4.339 -2.560 1.00 74.25 202 LYS A CA 1
ATOM 1687 C C . LYS A 1 202 ? 22.742 3.040 -3.338 1.00 74.25 202 LYS A C 1
ATOM 1689 O O . LYS A 1 202 ? 22.432 3.007 -4.527 1.00 74.25 202 LYS A O 1
ATOM 1694 N N . ARG A 1 203 ? 23.149 1.962 -2.673 1.00 75.25 203 ARG A N 1
ATOM 1695 C CA . ARG A 1 203 ? 23.147 0.641 -3.296 1.00 75.25 203 ARG A CA 1
ATOM 1696 C C . ARG A 1 203 ? 21.694 0.174 -3.450 1.00 75.25 203 ARG A C 1
ATOM 1698 O O . ARG A 1 203 ? 20.975 0.238 -2.455 1.00 75.25 203 ARG A O 1
ATOM 1705 N N . PRO A 1 204 ? 21.270 -0.281 -4.643 1.00 74.56 204 PRO A N 1
ATOM 1706 C CA . PRO A 1 204 ? 19.932 -0.826 -4.812 1.00 74.56 204 PRO A CA 1
ATOM 1707 C C . PRO A 1 204 ? 19.747 -2.041 -3.923 1.00 74.56 204 PRO A C 1
ATOM 1709 O O . PRO A 1 204 ? 20.589 -2.953 -3.945 1.00 74.56 204 PRO A O 1
ATOM 1712 N N . ASP A 1 205 ? 18.644 -2.066 -3.183 1.00 74.94 205 ASP A N 1
ATOM 1713 C CA . ASP A 1 205 ? 18.245 -3.281 -2.496 1.00 74.94 205 ASP A CA 1
ATOM 1714 C C . ASP A 1 205 ? 17.680 -4.307 -3.500 1.00 74.94 205 ASP A C 1
ATOM 1716 O O . ASP A 1 205 ? 17.465 -4.029 -4.684 1.00 74.94 205 ASP A O 1
ATOM 1720 N N . SER A 1 206 ? 17.506 -5.551 -3.058 1.00 71.12 206 SER A N 1
ATOM 1721 C CA . SER A 1 206 ? 17.012 -6.618 -3.934 1.00 71.12 206 SER A CA 1
ATOM 1722 C C . SER A 1 206 ? 15.585 -6.379 -4.436 1.00 71.12 206 SER A C 1
ATOM 1724 O O . SER A 1 206 ? 15.205 -6.942 -5.461 1.00 71.12 206 SER A O 1
ATOM 1726 N N . GLU A 1 207 ? 14.782 -5.597 -3.718 1.00 71.44 207 GLU A N 1
ATOM 1727 C CA . GLU A 1 207 ? 13.396 -5.308 -4.079 1.00 71.44 207 GLU A CA 1
ATOM 1728 C C . GLU A 1 207 ? 13.322 -4.219 -5.143 1.00 71.44 207 GLU A C 1
ATOM 1730 O O . GLU A 1 207 ? 12.588 -4.404 -6.109 1.00 71.44 207 GLU A O 1
ATOM 1735 N N . ASP A 1 208 ? 14.136 -3.168 -5.038 1.00 73.19 208 ASP A N 1
ATOM 1736 C CA . ASP A 1 208 ? 14.268 -2.128 -6.060 1.00 73.19 208 ASP A CA 1
ATOM 1737 C C . ASP A 1 208 ? 14.586 -2.749 -7.425 1.00 73.19 208 ASP A C 1
ATOM 1739 O O . ASP A 1 208 ? 14.017 -2.382 -8.452 1.00 73.19 208 ASP A O 1
ATOM 1743 N N . ILE A 1 209 ? 15.462 -3.757 -7.430 1.00 75.94 209 ILE A N 1
ATOM 1744 C CA . ILE A 1 209 ? 15.852 -4.500 -8.630 1.00 75.94 209 ILE A CA 1
ATOM 1745 C C . ILE A 1 209 ? 14.719 -5.391 -9.135 1.00 75.94 209 ILE A C 1
ATOM 1747 O O . ILE A 1 209 ? 14.432 -5.389 -10.332 1.00 75.94 209 ILE A O 1
ATOM 1751 N N . LYS A 1 210 ? 14.065 -6.150 -8.246 1.00 74.94 210 LYS A N 1
ATOM 1752 C CA . LYS A 1 210 ? 12.924 -7.008 -8.613 1.00 74.94 210 LYS A CA 1
ATOM 1753 C C . LYS A 1 210 ? 11.775 -6.169 -9.191 1.00 74.94 210 LYS A C 1
ATOM 1755 O O . LYS A 1 210 ? 11.211 -6.547 -10.219 1.00 74.94 210 LYS A O 1
ATOM 1760 N N . LEU A 1 211 ? 11.481 -5.017 -8.584 1.00 75.62 211 LEU A N 1
ATOM 1761 C CA . LEU A 1 211 ? 10.475 -4.060 -9.047 1.00 75.62 211 LEU A CA 1
ATOM 1762 C C . LEU A 1 211 ? 10.855 -3.438 -10.380 1.00 75.62 211 LEU A C 1
ATOM 1764 O O . LEU A 1 211 ? 10.053 -3.467 -11.309 1.00 75.62 211 LEU A O 1
ATOM 1768 N N . ALA A 1 212 ? 12.081 -2.939 -10.513 1.00 75.56 212 ALA A N 1
ATOM 1769 C CA . ALA A 1 212 ? 12.535 -2.362 -11.766 1.00 75.56 212 ALA A CA 1
ATOM 1770 C C . ALA A 1 212 ? 12.472 -3.366 -12.924 1.00 75.56 212 ALA A C 1
ATOM 1772 O O . ALA A 1 212 ? 11.960 -3.032 -13.986 1.00 75.56 212 ALA A O 1
ATOM 1773 N N . LEU A 1 213 ? 12.915 -4.612 -12.722 1.00 74.19 213 LEU A N 1
ATOM 1774 C CA . LEU A 1 213 ? 12.852 -5.651 -13.756 1.00 74.19 213 LEU A CA 1
ATOM 1775 C C . LEU A 1 213 ? 11.427 -5.962 -14.190 1.00 74.19 213 LEU A C 1
ATOM 1777 O O . LEU A 1 213 ? 11.159 -6.140 -15.379 1.00 74.19 213 LEU A O 1
ATOM 1781 N N . GLN A 1 214 ? 10.507 -6.042 -13.235 1.00 72.50 214 GLN A N 1
ATOM 1782 C CA . GLN A 1 214 ? 9.105 -6.227 -13.559 1.00 72.50 214 GLN A CA 1
ATOM 1783 C C . GLN A 1 214 ? 8.552 -5.026 -14.317 1.00 72.50 214 GLN A C 1
ATOM 1785 O O . GLN A 1 214 ? 7.845 -5.214 -15.305 1.00 72.50 214 GLN A O 1
ATOM 1790 N N . PHE A 1 215 ? 8.860 -3.810 -13.866 1.00 75.75 215 PHE A N 1
ATOM 1791 C CA . PHE A 1 215 ? 8.394 -2.596 -14.518 1.00 75.75 215 PHE A CA 1
ATOM 1792 C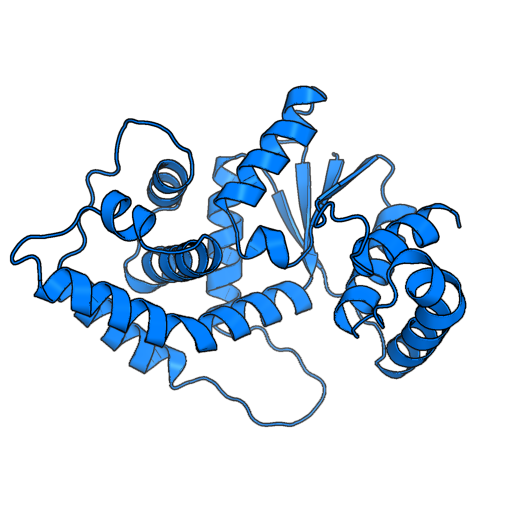 C . PHE A 1 215 ? 8.883 -2.572 -15.962 1.00 75.75 215 PHE A C 1
ATOM 1794 O O . PHE A 1 215 ? 8.066 -2.349 -16.846 1.00 75.75 215 PHE A O 1
ATOM 1801 N N . SER A 1 216 ? 10.140 -2.940 -16.219 1.00 71.81 216 SER A N 1
ATOM 1802 C CA . SER A 1 216 ? 10.683 -3.117 -17.570 1.00 71.81 216 SER A CA 1
ATOM 1803 C C . SER A 1 216 ? 9.922 -4.174 -18.379 1.00 71.81 216 SER A C 1
ATOM 1805 O O . SER A 1 216 ? 9.529 -3.913 -19.512 1.00 71.81 216 SER A O 1
ATOM 1807 N N . ARG A 1 217 ? 9.641 -5.355 -17.805 1.00 72.38 217 ARG A N 1
ATOM 1808 C CA . ARG A 1 217 ? 8.867 -6.416 -18.488 1.00 72.38 217 ARG A CA 1
ATOM 1809 C C . ARG A 1 217 ? 7.454 -5.953 -18.861 1.00 72.38 217 ARG A C 1
ATOM 1811 O O . ARG A 1 217 ? 6.995 -6.221 -19.966 1.00 72.38 217 ARG A O 1
ATOM 1818 N N . ILE A 1 218 ? 6.775 -5.248 -17.957 1.00 68.38 218 ILE A N 1
ATOM 1819 C CA . ILE A 1 218 ? 5.444 -4.675 -18.206 1.00 68.38 218 ILE A CA 1
ATOM 1820 C C . ILE A 1 218 ? 5.537 -3.539 -19.230 1.00 68.38 218 ILE A C 1
ATOM 1822 O O . ILE A 1 218 ? 4.660 -3.413 -20.083 1.00 68.38 218 ILE A O 1
ATOM 1826 N N . MET A 1 219 ? 6.616 -2.756 -19.177 1.00 70.06 219 MET A N 1
ATOM 1827 C CA . MET A 1 219 ? 6.922 -1.688 -20.120 1.00 70.06 219 MET A CA 1
ATOM 1828 C C . MET A 1 219 ? 7.007 -2.129 -21.563 1.00 70.06 219 MET A C 1
ATOM 1830 O O . MET A 1 219 ? 6.395 -1.499 -22.421 1.00 70.06 219 MET A O 1
ATOM 1834 N N . VAL A 1 220 ? 7.664 -3.249 -21.818 1.00 66.25 220 VAL A N 1
ATOM 1835 C CA . VAL A 1 220 ? 7.735 -3.825 -23.164 1.00 66.25 220 VAL A CA 1
ATOM 1836 C C . VAL A 1 220 ? 6.352 -4.260 -23.678 1.00 66.25 220 VAL A C 1
ATOM 1838 O O . VAL A 1 220 ? 6.097 -4.230 -24.878 1.00 66.25 220 VAL A O 1
ATOM 1841 N N . GLN A 1 221 ? 5.434 -4.648 -22.788 1.00 66.94 221 GLN A N 1
ATOM 1842 C CA . GLN A 1 221 ? 4.146 -5.245 -23.160 1.00 66.94 221 GLN A CA 1
ATOM 1843 C C . GLN A 1 221 ? 2.988 -4.243 -23.288 1.00 66.94 221 GLN A C 1
ATOM 1845 O O . GLN A 1 221 ? 1.976 -4.568 -23.910 1.00 66.94 221 GLN A O 1
ATOM 1850 N N . SER A 1 222 ? 3.087 -3.046 -22.698 1.00 69.88 222 SER A N 1
ATOM 1851 C CA . SER A 1 222 ? 1.979 -2.082 -22.649 1.00 69.88 222 SER A CA 1
ATOM 1852 C C . SER A 1 222 ? 2.351 -0.735 -23.264 1.00 69.88 222 SER A C 1
ATOM 1854 O O . SER A 1 222 ? 3.335 -0.100 -22.902 1.00 69.88 222 SER A O 1
ATOM 1856 N N . LYS A 1 223 ? 1.504 -0.263 -24.189 1.00 65.94 223 LYS A N 1
ATOM 1857 C CA . LYS A 1 223 ? 1.721 0.976 -24.956 1.00 65.94 223 LYS A CA 1
ATOM 1858 C C . LYS A 1 223 ? 1.504 2.262 -24.142 1.00 65.94 223 LYS A C 1
ATOM 1860 O O . LYS A 1 223 ? 1.850 3.337 -24.623 1.00 65.94 223 LYS A O 1
ATOM 1865 N N . LYS A 1 224 ? 0.882 2.190 -22.954 1.00 78.88 224 LYS A N 1
ATOM 1866 C CA . LYS A 1 224 ? 0.560 3.360 -22.111 1.00 78.88 224 LYS A CA 1
ATOM 1867 C C . LYS A 1 224 ? 0.782 3.044 -20.634 1.00 78.88 224 LYS A C 1
ATOM 1869 O O . LYS A 1 224 ? -0.052 2.384 -20.012 1.00 78.88 224 LYS A O 1
ATOM 1874 N N . ILE A 1 225 ? 1.896 3.529 -20.086 1.00 76.62 225 ILE A N 1
ATOM 1875 C CA . ILE A 1 225 ? 2.314 3.244 -18.710 1.00 76.62 225 ILE A CA 1
ATOM 1876 C C . ILE A 1 225 ? 2.602 4.523 -17.953 1.00 76.62 225 ILE A C 1
ATOM 1878 O O . ILE A 1 225 ? 3.371 5.372 -18.401 1.00 76.62 225 ILE A O 1
ATOM 1882 N N . GLU A 1 226 ? 2.039 4.592 -16.757 1.00 81.25 226 GLU A N 1
ATOM 1883 C CA . GLU A 1 226 ? 2.332 5.616 -15.769 1.00 81.25 226 GLU A CA 1
ATOM 1884 C C . GLU A 1 226 ? 3.031 4.972 -14.572 1.00 81.25 226 GLU A C 1
ATOM 1886 O O . GLU A 1 226 ? 2.716 3.852 -14.170 1.00 81.25 226 GLU A O 1
ATOM 1891 N N . ILE A 1 227 ? 4.001 5.679 -13.996 1.00 78.44 227 ILE A N 1
ATOM 1892 C CA . ILE A 1 227 ? 4.774 5.180 -12.857 1.00 78.44 227 ILE A CA 1
ATOM 1893 C C . ILE A 1 227 ? 4.602 6.138 -11.674 1.00 78.44 227 ILE A C 1
ATOM 1895 O O . ILE A 1 227 ? 4.884 7.340 -11.764 1.00 78.44 227 ILE A O 1
ATOM 1899 N N . LEU A 1 228 ? 4.125 5.589 -10.561 1.00 79.12 228 LEU A N 1
ATOM 1900 C CA . LEU A 1 228 ? 4.006 6.216 -9.250 1.00 79.12 228 LEU A CA 1
ATOM 1901 C C . LEU A 1 228 ? 5.057 5.635 -8.314 1.00 79.12 228 LEU A C 1
ATOM 1903 O O . LEU A 1 228 ? 4.800 4.708 -7.551 1.00 79.12 228 LEU A O 1
ATOM 1907 N N . ILE A 1 229 ? 6.237 6.231 -8.359 1.00 76.06 229 ILE A N 1
ATOM 1908 C CA . ILE A 1 229 ? 7.333 5.964 -7.427 1.00 76.06 229 ILE A CA 1
ATOM 1909 C C . ILE A 1 229 ? 7.646 7.215 -6.621 1.00 76.06 229 ILE A C 1
ATOM 1911 O O . ILE A 1 229 ? 7.188 8.317 -6.962 1.00 76.06 229 ILE A O 1
ATOM 1915 N N . GLN A 1 230 ? 8.330 7.058 -5.499 1.00 71.94 230 GLN A N 1
ATOM 1916 C CA . GLN A 1 230 ? 8.753 8.191 -4.696 1.00 71.94 230 GLN A CA 1
ATOM 1917 C C . GLN A 1 230 ? 9.616 9.141 -5.551 1.00 71.94 230 GLN A C 1
ATOM 1919 O O . GLN A 1 230 ? 10.718 8.820 -5.992 1.00 71.94 230 GLN A O 1
ATOM 1924 N N . GLU A 1 231 ? 9.081 10.334 -5.830 1.00 63.00 231 GLU A N 1
ATOM 1925 C CA . GLU A 1 231 ? 9.728 11.369 -6.653 1.00 63.00 231 GLU A CA 1
ATOM 1926 C C . GLU A 1 231 ? 10.752 12.123 -5.799 1.00 63.00 231 GLU A C 1
ATOM 1928 O O . GLU A 1 231 ? 10.595 13.296 -5.470 1.00 63.00 231 GLU A O 1
ATOM 1933 N N . ARG A 1 232 ? 11.784 11.403 -5.365 1.00 62.81 232 ARG A N 1
ATOM 1934 C CA . ARG A 1 232 ? 12.980 11.967 -4.748 1.00 62.81 232 ARG A CA 1
ATOM 1935 C C . ARG A 1 232 ? 14.137 11.722 -5.701 1.00 62.81 232 ARG A C 1
ATOM 1937 O O . ARG A 1 232 ? 14.390 10.579 -6.066 1.00 62.81 232 ARG A O 1
ATOM 1944 N N . GLU A 1 233 ? 14.875 12.777 -6.040 1.00 52.34 233 GLU A N 1
ATOM 1945 C CA . GLU A 1 233 ? 16.051 12.718 -6.930 1.00 52.34 233 GLU A CA 1
ATOM 1946 C C . GLU A 1 233 ? 17.112 11.696 -6.473 1.00 52.34 233 GLU A C 1
ATOM 1948 O O . GLU A 1 233 ? 17.939 11.257 -7.262 1.00 52.34 233 GLU A O 1
ATOM 1953 N N . LYS A 1 234 ? 17.069 11.269 -5.203 1.00 54.00 234 LYS A N 1
ATOM 1954 C CA . LYS A 1 234 ? 18.052 10.376 -4.571 1.00 54.00 234 LYS A CA 1
ATOM 1955 C C . LYS A 1 234 ? 17.529 8.968 -4.256 1.00 54.00 234 LYS A C 1
ATOM 1957 O O . LYS A 1 234 ? 18.084 8.307 -3.373 1.00 54.00 234 LYS A O 1
ATOM 1962 N N . GLU A 1 235 ? 16.469 8.501 -4.913 1.00 68.56 235 GLU A N 1
ATOM 1963 C CA . GLU A 1 235 ? 16.001 7.117 -4.750 1.00 68.56 235 GLU A CA 1
ATOM 1964 C C . GLU A 1 235 ? 16.404 6.208 -5.905 1.00 68.56 235 GLU A C 1
ATOM 1966 O O . GLU A 1 235 ? 16.143 6.478 -7.076 1.00 68.56 235 GLU A O 1
ATOM 1971 N N . CYS A 1 236 ? 17.066 5.103 -5.550 1.00 68.69 236 CYS A N 1
ATOM 1972 C CA . CYS A 1 236 ? 17.685 4.204 -6.514 1.00 68.69 236 CYS A CA 1
ATOM 1973 C C . CYS A 1 236 ? 16.637 3.506 -7.397 1.00 68.69 236 CYS A C 1
ATOM 1975 O O . CYS A 1 236 ? 16.897 3.354 -8.585 1.00 68.69 236 CYS A O 1
ATOM 1977 N N . LEU A 1 237 ? 15.424 3.212 -6.904 1.00 73.75 237 LEU A N 1
ATOM 1978 C CA . LEU A 1 237 ? 14.327 2.696 -7.736 1.00 73.75 237 LEU A CA 1
ATOM 1979 C C . LEU A 1 237 ? 13.976 3.639 -8.903 1.00 73.75 237 LEU A C 1
ATOM 1981 O O . LEU A 1 237 ? 13.890 3.197 -10.049 1.00 73.75 237 LEU A O 1
ATOM 1985 N N . THR A 1 238 ? 13.853 4.944 -8.644 1.00 70.25 238 THR A N 1
ATOM 1986 C CA . THR A 1 238 ? 13.603 5.968 -9.676 1.00 70.25 238 THR A CA 1
ATOM 1987 C C . THR A 1 238 ? 14.745 6.054 -10.679 1.00 70.25 238 THR A C 1
ATOM 1989 O O . THR A 1 238 ? 14.506 6.091 -11.892 1.00 70.25 238 THR A O 1
ATOM 1992 N N . CYS A 1 239 ? 15.990 6.012 -10.200 1.00 70.31 239 CYS A N 1
ATOM 1993 C CA . CYS A 1 239 ? 17.170 5.978 -11.062 1.00 70.31 239 CYS A CA 1
ATOM 1994 C C . CYS A 1 239 ? 17.192 4.736 -11.967 1.00 70.31 239 CYS A C 1
ATOM 1996 O O . CYS A 1 239 ? 17.477 4.860 -13.161 1.00 70.31 239 CYS A O 1
ATOM 1998 N N . ILE A 1 240 ? 16.888 3.556 -11.415 1.00 72.06 240 ILE A N 1
ATOM 1999 C CA . ILE A 1 240 ? 16.894 2.289 -12.153 1.00 72.06 240 ILE A CA 1
ATOM 2000 C C . ILE A 1 240 ? 15.778 2.278 -13.194 1.00 72.06 240 ILE A C 1
ATOM 2002 O O . ILE A 1 240 ? 16.053 2.001 -14.355 1.00 72.06 240 ILE A O 1
ATOM 2006 N N . ILE A 1 241 ? 14.544 2.621 -12.813 1.00 70.50 241 ILE A N 1
ATOM 2007 C CA . ILE A 1 241 ? 13.403 2.643 -13.737 1.00 70.50 241 ILE A CA 1
ATOM 2008 C C . ILE A 1 241 ? 13.684 3.580 -14.908 1.00 70.50 241 ILE A C 1
ATOM 2010 O O . ILE A 1 241 ? 13.460 3.198 -16.051 1.00 70.50 241 ILE A O 1
ATOM 2014 N N . THR A 1 242 ? 14.199 4.782 -14.637 1.00 66.81 242 THR A N 1
ATOM 2015 C CA . THR A 1 242 ? 14.521 5.764 -15.683 1.00 66.81 242 THR A CA 1
ATOM 2016 C C . THR A 1 242 ? 15.581 5.224 -16.637 1.00 66.81 242 THR A C 1
ATOM 2018 O O . THR A 1 242 ? 15.404 5.303 -17.846 1.00 66.81 242 THR A O 1
ATOM 2021 N N . TYR A 1 243 ? 16.639 4.609 -16.103 1.00 66.88 243 TYR A N 1
ATOM 2022 C CA . TYR A 1 243 ? 17.679 3.974 -16.911 1.00 66.88 243 TYR A CA 1
ATOM 2023 C C . TYR A 1 243 ? 17.142 2.788 -17.729 1.00 66.88 243 TYR A C 1
ATOM 2025 O O . TYR A 1 243 ? 17.509 2.624 -18.889 1.00 66.88 243 TYR A O 1
ATOM 2033 N N . CYS A 1 244 ? 16.229 1.993 -17.170 1.00 62.22 244 CYS A N 1
ATOM 2034 C CA . CYS A 1 244 ? 15.564 0.909 -17.888 1.00 62.22 244 CYS A CA 1
ATOM 2035 C C . CYS A 1 244 ? 14.606 1.389 -18.986 1.00 62.22 244 CYS A C 1
ATOM 2037 O O . CYS A 1 244 ? 14.330 0.604 -19.879 1.00 62.22 244 CYS A O 1
ATOM 2039 N N . LYS A 1 245 ? 14.100 2.633 -18.946 1.00 58.50 245 LYS A N 1
ATOM 2040 C CA . LYS A 1 245 ? 13.283 3.196 -20.040 1.00 58.50 245 LYS A CA 1
ATOM 2041 C C . LYS A 1 245 ? 14.100 3.567 -21.280 1.00 58.50 245 LYS A C 1
ATOM 2043 O O . LYS A 1 245 ? 13.523 3.748 -22.344 1.00 58.50 245 LYS A O 1
ATOM 2048 N N . THR A 1 246 ? 15.404 3.777 -21.115 1.00 51.69 246 THR A N 1
ATOM 2049 C CA . THR A 1 246 ? 16.330 4.186 -22.185 1.00 51.69 246 THR A CA 1
ATOM 2050 C C . THR A 1 246 ? 16.867 3.020 -23.024 1.00 51.69 246 THR A C 1
ATOM 2052 O O . THR A 1 246 ? 17.597 3.271 -23.978 1.00 51.69 246 THR A O 1
ATOM 2055 N N . PHE A 1 247 ? 16.511 1.778 -22.683 1.00 42.94 247 PHE A N 1
ATOM 2056 C CA . PHE A 1 247 ? 16.826 0.547 -23.417 1.00 42.94 247 PHE A CA 1
ATOM 2057 C C . PHE A 1 247 ? 15.533 -0.140 -23.857 1.00 42.94 247 PHE A C 1
ATOM 2059 O O . PHE A 1 247 ? 15.584 -0.852 -24.881 1.00 42.94 247 PHE A O 1
#

pLDDT: mean 76.7, std 12.43, range [34.78, 94.0]

Secondary structure (DSSP, 8-state):
-EEEEE-HHHHT-HHHHHHHHIIIIITTT--GGGEEEEEEHHHHHHHHHHHHHHHHHHHHHHHHHHHH-SSPEEHHHHHTTS-HHHHHHHHHHHHHHH---HHHHHHHHS--SS----EE-HHHHHHHHHHHHHHHTT-------S--PPPHHHHHHHHHHHHHHHHTTPEEEEE-----HHHHHHHHHHHIIIIIHHHT--PPPHHHHHHHHHHHHHHHH-SSEEEE----TT-HHHHHHHHHHT-